Protein AF-A0A524A456-F1 (afdb_monomer_lite)

Secondary structure (DSSP, 8-state):
-------------SSTT-------SS---SSPPPGGGGPPP--S-TTSIIIIISS--SSSTT-----PBPP--TTS--S-TTS--PBP--HHHHHHHHHHHHHHTT-S-HHHHHHHHHTTPPTT-EEES-TTTEEEEEEE-TTS-EEEEEEES--BTTB--EEE------TTT-S----------SS--------

Radius of gyration: 27.36 Å; chains: 1; bounding box: 66×42×71 Å

pLDDT: mean 88.04, std 11.14, range [43.28, 97.0]

Sequence (195 aa):
MVQETDLFEHVPLSERNQATLTVDTSARSPHPVNPFLYGKFCEHLGLNIHKGMEAQILLNPTFSSWAFAGQVDRQSNLNRVDGGFVVESDEIKIAQRIQMYARRLAIPHPRQLLDAYAGGAAFGWIRVGEPGDVLASPDVGAHRGRAQRIEVIEASPSSPKGIAQWTYLPLHRTRGYEFRLVGRAATPVQIDLTL

Foldseek 3Di:
DPPPDPLDDDDDDPDPPDDDDDHDPVDDDPDDDDPCVPPDDADPPDCCDPVHVDPDFADCPALADDFDFDDCDPPRPPCPPVNDGDGDDDLVVVLVVLVVVCVVQVPPPSVQQSLCVVQAGRRQKGKQDDPVQWHWHWDADPVRGIHIDIDGPDADPVRHIDMDGDTDDPVVVDDDDDDDDDDDDPDDDDDDDDD

Structure (mmCIF, N/CA/C/O backbone):
data_AF-A0A524A456-F1
#
_entry.id   AF-A0A524A456-F1
#
loop_
_atom_site.group_PDB
_atom_site.id
_atom_site.type_symbol
_atom_site.label_atom_id
_atom_site.label_alt_id
_atom_site.label_comp_id
_atom_site.label_asym_id
_atom_site.label_entity_id
_atom_site.label_seq_id
_atom_site.pdbx_PDB_ins_code
_atom_site.Cartn_x
_atom_site.Cartn_y
_atom_site.Cartn_z
_atom_site.occupancy
_atom_site.B_iso_or_equiv
_atom_site.auth_seq_id
_atom_site.auth_comp_id
_atom_site.auth_asym_id
_atom_site.auth_atom_id
_atom_site.pdbx_PDB_model_num
ATOM 1 N N . MET A 1 1 ? 39.409 -27.215 -34.177 1.00 43.28 1 MET A N 1
ATOM 2 C CA . MET A 1 1 ? 39.343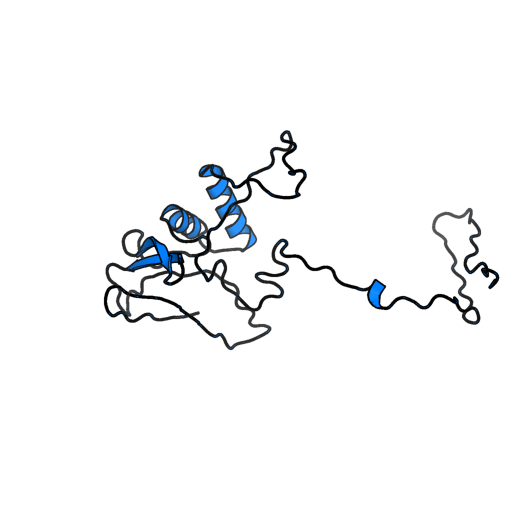 -25.740 -34.190 1.00 43.28 1 MET A CA 1
ATOM 3 C C . MET A 1 1 ? 38.400 -25.354 -35.310 1.00 43.28 1 MET A C 1
ATOM 5 O O . MET A 1 1 ? 38.726 -25.628 -36.455 1.00 43.28 1 MET A O 1
ATOM 9 N N . VAL A 1 2 ? 37.207 -24.855 -34.989 1.00 49.09 2 VAL A N 1
ATOM 10 C CA . VAL A 1 2 ? 36.309 -24.279 -36.001 1.00 49.09 2 VAL A CA 1
ATOM 11 C C . VAL A 1 2 ? 36.858 -22.887 -36.293 1.00 49.09 2 VAL A C 1
ATOM 13 O O . VAL A 1 2 ? 37.089 -22.130 -35.355 1.00 49.09 2 VAL A O 1
ATOM 16 N N . GLN A 1 3 ? 37.166 -22.597 -37.555 1.00 52.84 3 GLN A N 1
ATOM 17 C CA . GLN A 1 3 ? 37.585 -21.265 -37.988 1.00 52.84 3 GLN A CA 1
ATOM 18 C C . GLN A 1 3 ? 36.440 -20.296 -37.663 1.00 52.84 3 GLN A C 1
ATOM 20 O O . GLN A 1 3 ? 35.322 -20.504 -38.139 1.00 52.84 3 GLN A O 1
ATOM 25 N N . GLU A 1 4 ? 36.690 -19.287 -36.825 1.00 58.44 4 GLU A N 1
ATOM 26 C CA . GLU A 1 4 ? 35.753 -18.175 -36.644 1.00 58.44 4 GLU A CA 1
ATOM 27 C C . GLU A 1 4 ? 35.540 -17.544 -38.021 1.00 58.44 4 GLU A C 1
ATOM 29 O O . GLU A 1 4 ? 36.450 -16.967 -38.610 1.00 58.44 4 GLU A O 1
ATOM 34 N N . THR A 1 5 ? 34.360 -17.769 -38.592 1.00 65.81 5 THR A N 1
ATOM 35 C CA . THR A 1 5 ? 33.948 -17.076 -39.809 1.00 65.81 5 THR A CA 1
ATOM 36 C C . THR A 1 5 ? 33.648 -15.648 -39.391 1.00 65.81 5 THR A C 1
ATOM 38 O O . THR A 1 5 ? 32.908 -15.454 -38.427 1.00 65.81 5 THR A O 1
ATOM 41 N N . ASP A 1 6 ? 34.235 -14.665 -40.065 1.00 75.31 6 ASP A N 1
ATOM 42 C CA . ASP A 1 6 ? 33.945 -13.266 -39.776 1.00 75.31 6 ASP A CA 1
ATOM 43 C C . ASP A 1 6 ? 32.500 -12.972 -40.208 1.00 75.31 6 ASP A C 1
ATOM 45 O O . ASP A 1 6 ? 32.184 -12.899 -41.395 1.00 75.31 6 ASP A O 1
ATOM 49 N N . LEU A 1 7 ? 31.585 -12.944 -39.236 1.00 80.62 7 LEU A N 1
ATOM 50 C CA . LEU A 1 7 ? 30.147 -12.761 -39.465 1.00 80.62 7 LEU A CA 1
ATOM 51 C C . LEU A 1 7 ? 29.760 -11.278 -39.553 1.00 80.62 7 LEU A C 1
ATOM 53 O O . LEU A 1 7 ? 28.574 -10.967 -39.676 1.00 80.62 7 LEU A O 1
ATOM 57 N N . PHE A 1 8 ? 30.731 -10.367 -39.445 1.00 87.25 8 PHE A N 1
ATOM 58 C CA . PHE A 1 8 ? 30.487 -8.935 -39.421 1.00 87.25 8 PHE A CA 1
ATOM 59 C C . PHE A 1 8 ? 31.573 -8.163 -40.174 1.00 87.25 8 PHE A C 1
ATOM 61 O O . PHE A 1 8 ? 32.690 -8.005 -39.697 1.00 87.25 8 PHE A O 1
ATOM 68 N N . GLU A 1 9 ? 31.200 -7.585 -41.314 1.00 88.94 9 GLU A N 1
ATOM 69 C CA . GLU A 1 9 ? 32.035 -6.635 -42.046 1.00 88.94 9 GLU A CA 1
ATOM 70 C C . GLU A 1 9 ? 31.480 -5.214 -41.880 1.00 88.94 9 GLU A C 1
ATOM 72 O O . GLU A 1 9 ? 30.279 -4.975 -42.033 1.00 88.94 9 GLU A O 1
ATOM 77 N N . HIS A 1 10 ? 32.358 -4.254 -41.582 1.00 91.12 10 HIS A N 1
ATOM 78 C CA . HIS A 1 10 ? 32.007 -2.839 -41.488 1.00 91.12 10 HIS A CA 1
ATOM 79 C C . HIS A 1 10 ? 32.832 -2.004 -42.467 1.00 91.12 10 HIS A C 1
ATOM 81 O O . HIS A 1 10 ? 34.057 -1.929 -42.360 1.00 91.12 10 HIS A O 1
ATOM 87 N N . VAL A 1 11 ? 32.137 -1.298 -43.360 1.00 91.00 11 VAL A N 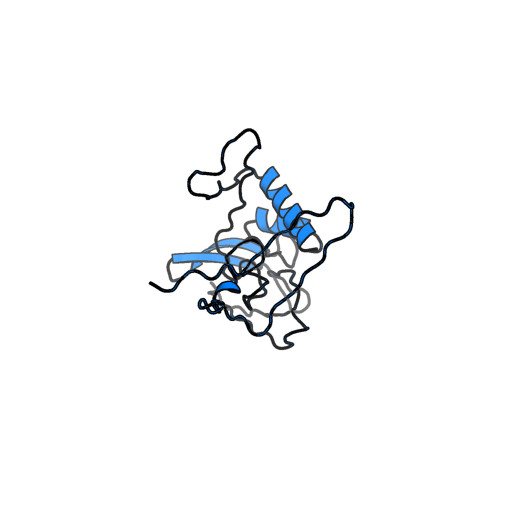1
ATOM 88 C CA . VAL A 1 11 ? 32.727 -0.333 -44.292 1.00 91.00 11 VAL A CA 1
ATOM 89 C C . VAL A 1 11 ? 32.235 1.070 -43.917 1.00 91.00 11 VAL A C 1
ATOM 91 O O . VAL A 1 11 ? 31.030 1.324 -43.996 1.00 91.00 11 VAL A O 1
ATOM 94 N N . PRO A 1 12 ? 33.119 1.994 -43.491 1.00 88.19 12 PRO A N 1
ATOM 95 C CA . PRO A 1 12 ? 32.707 3.342 -43.119 1.00 88.19 12 PRO A CA 1
ATOM 96 C C . PRO A 1 12 ? 32.205 4.118 -44.342 1.00 88.19 12 PRO A C 1
ATOM 98 O O . PRO A 1 12 ? 32.832 4.103 -45.401 1.00 88.19 12 PRO A O 1
ATOM 101 N N . LEU A 1 13 ? 31.102 4.848 -44.171 1.00 88.31 13 LEU A N 1
ATOM 102 C CA . LEU A 1 13 ? 30.554 5.744 -45.189 1.00 88.31 13 LEU A CA 1
ATOM 103 C C . LEU A 1 13 ? 30.877 7.202 -44.844 1.00 88.31 13 LEU A C 1
ATOM 105 O O . LEU A 1 13 ? 30.851 7.604 -43.681 1.00 88.31 13 LEU A O 1
ATOM 109 N N . SER A 1 14 ? 31.194 7.998 -45.865 1.00 84.19 14 SER A N 1
ATOM 110 C CA . SER A 1 14 ? 31.517 9.425 -45.731 1.00 84.19 14 SER A CA 1
ATOM 111 C C . SER A 1 14 ? 30.277 10.326 -45.688 1.00 84.19 14 SER A C 1
ATOM 113 O O . SER A 1 14 ? 30.351 11.452 -45.190 1.00 84.19 14 SER A O 1
ATOM 115 N N . GLU A 1 15 ? 29.135 9.846 -46.183 1.00 88.25 15 GLU A N 1
ATOM 116 C CA . GLU A 1 15 ? 27.879 10.592 -46.195 1.00 88.25 15 GLU A CA 1
ATOM 117 C C . GLU A 1 15 ? 27.177 10.534 -44.834 1.00 88.25 15 GLU A C 1
ATOM 119 O O . GLU A 1 15 ? 26.933 9.472 -44.261 1.00 88.25 15 GLU A O 1
ATOM 124 N N . ARG A 1 16 ? 26.828 11.708 -44.298 1.00 81.88 16 ARG A N 1
ATOM 125 C CA . ARG A 1 16 ? 26.085 11.809 -43.038 1.00 81.88 16 ARG A CA 1
ATOM 126 C C . ARG A 1 16 ? 24.619 11.435 -43.276 1.00 81.88 16 ARG A C 1
ATOM 128 O O . ARG A 1 16 ? 24.004 11.944 -44.205 1.00 81.88 16 ARG A O 1
ATOM 135 N N . ASN A 1 17 ? 24.052 10.637 -42.369 1.00 89.94 17 ASN A N 1
ATOM 136 C CA . ASN A 1 17 ? 22.647 10.187 -42.337 1.00 89.94 17 ASN A CA 1
ATOM 137 C C . ASN A 1 17 ? 22.265 9.032 -43.280 1.00 89.94 17 ASN A C 1
ATOM 139 O O . ASN A 1 17 ? 21.073 8.800 -43.482 1.00 89.94 17 ASN A O 1
ATOM 143 N N . GLN A 1 18 ? 23.229 8.270 -43.801 1.00 89.06 18 GLN A N 1
ATOM 144 C CA . GLN A 1 18 ? 22.945 7.039 -44.542 1.00 89.06 18 GLN A CA 1
ATOM 145 C C . GLN A 1 18 ? 23.673 5.838 -43.929 1.00 89.06 18 GLN A C 1
ATOM 147 O O . GLN A 1 18 ? 24.843 5.924 -43.567 1.00 89.06 18 GLN A O 1
ATOM 152 N N . ALA A 1 19 ? 22.970 4.709 -43.824 1.00 92.25 19 ALA A N 1
ATOM 153 C CA . ALA A 1 19 ? 23.529 3.416 -43.443 1.00 92.25 19 ALA A CA 1
ATOM 154 C C . ALA A 1 19 ? 22.876 2.314 -44.288 1.00 92.25 19 ALA A C 1
ATOM 156 O O . ALA A 1 19 ? 21.668 2.354 -44.526 1.00 92.25 19 ALA A O 1
ATOM 157 N N . THR A 1 20 ? 23.672 1.337 -44.728 1.00 91.38 20 THR A N 1
ATOM 158 C CA . THR A 1 20 ? 23.198 0.152 -45.461 1.00 91.38 20 THR A CA 1
ATOM 159 C C . THR A 1 20 ? 23.575 -1.100 -44.678 1.00 91.38 20 THR A C 1
ATOM 161 O O . THR A 1 20 ? 24.692 -1.193 -44.176 1.00 91.38 20 THR A O 1
ATOM 164 N N . LEU A 1 21 ? 22.649 -2.056 -44.577 1.00 93.50 21 LEU A N 1
ATOM 165 C CA . LEU A 1 21 ? 22.865 -3.365 -43.960 1.00 93.50 21 LEU A CA 1
ATOM 166 C C . LEU A 1 21 ? 22.529 -4.453 -44.983 1.00 93.50 21 LEU A C 1
ATOM 168 O O . LEU A 1 21 ? 21.397 -4.516 -45.462 1.00 93.50 21 LEU A O 1
ATOM 172 N N . THR A 1 22 ? 23.492 -5.327 -45.267 1.00 92.50 22 THR A N 1
ATOM 173 C CA . THR A 1 22 ? 23.285 -6.537 -46.074 1.00 92.50 22 THR A CA 1
ATOM 174 C C . THR A 1 22 ? 23.331 -7.749 -45.152 1.00 92.50 22 THR A C 1
ATOM 176 O O . THR A 1 22 ? 24.255 -7.881 -44.356 1.00 92.50 22 THR A O 1
ATOM 179 N N . VAL A 1 23 ? 22.335 -8.633 -45.246 1.00 92.25 23 VAL A N 1
ATOM 180 C CA . VAL A 1 23 ? 22.241 -9.846 -44.420 1.00 92.25 23 VAL A CA 1
ATOM 181 C C . VAL A 1 23 ? 22.339 -11.074 -45.319 1.00 92.25 23 VAL A C 1
ATOM 183 O O . VAL A 1 23 ? 21.456 -11.307 -46.144 1.00 92.25 23 VAL A O 1
ATOM 186 N N . ASP A 1 24 ? 23.387 -11.880 -45.143 1.00 90.94 24 ASP A N 1
ATOM 187 C CA . ASP A 1 24 ? 23.498 -13.182 -45.803 1.00 90.94 24 ASP A CA 1
ATOM 188 C C . ASP A 1 24 ? 22.680 -14.236 -45.041 1.00 90.94 24 ASP A C 1
ATOM 190 O O . ASP A 1 24 ? 23.007 -14.642 -43.926 1.00 90.94 24 ASP A O 1
ATOM 194 N N . THR A 1 25 ? 21.591 -14.693 -45.658 1.00 91.31 25 THR A N 1
ATOM 195 C CA . THR A 1 25 ? 20.688 -15.692 -45.069 1.00 91.31 25 THR A CA 1
ATOM 196 C C . THR A 1 25 ? 21.159 -17.134 -45.253 1.00 91.31 25 THR A C 1
ATOM 198 O O . THR A 1 25 ? 20.516 -18.039 -44.712 1.00 91.31 25 THR A O 1
ATOM 201 N N . SER A 1 26 ? 22.256 -17.370 -45.974 1.00 90.56 26 SER A N 1
ATOM 202 C CA . SER A 1 26 ? 22.887 -18.685 -46.121 1.00 90.56 26 SER A CA 1
ATOM 203 C C . SER A 1 26 ? 23.940 -18.945 -45.038 1.00 90.56 26 SER A C 1
ATOM 205 O O . SER A 1 26 ? 24.107 -20.087 -44.604 1.00 90.56 26 SER A O 1
ATOM 207 N N . ALA A 1 27 ? 24.562 -17.885 -44.514 1.00 89.38 27 ALA A N 1
ATOM 208 C CA . ALA A 1 27 ? 25.457 -17.955 -43.369 1.00 89.38 27 ALA A CA 1
ATOM 209 C C . ALA A 1 27 ? 24.683 -18.230 -42.062 1.00 89.38 27 ALA A C 1
ATOM 211 O O . ALA A 1 27 ? 23.597 -17.694 -41.803 1.00 89.38 27 ALA A O 1
ATOM 212 N N . ARG A 1 28 ? 25.230 -19.100 -41.207 1.00 87.06 28 ARG A N 1
ATOM 213 C CA . ARG A 1 28 ? 24.670 -19.432 -39.888 1.00 87.06 28 ARG A CA 1
ATOM 214 C C . ARG A 1 28 ? 25.759 -19.320 -38.834 1.00 87.06 28 ARG A C 1
ATOM 216 O O . ARG A 1 28 ? 26.831 -19.894 -38.990 1.00 87.06 28 ARG A O 1
ATOM 223 N N . SER A 1 29 ? 25.456 -18.621 -37.744 1.00 87.12 29 SER A N 1
ATOM 224 C CA . SER A 1 29 ? 26.319 -18.627 -36.564 1.00 87.12 29 SER A CA 1
ATOM 225 C C . SER A 1 29 ? 26.321 -20.022 -35.921 1.00 87.12 29 SER A C 1
ATOM 227 O O . SER A 1 29 ? 25.247 -20.617 -35.788 1.00 87.12 29 SER A O 1
ATOM 229 N N . PRO A 1 30 ? 27.478 -20.542 -35.468 1.00 88.44 30 PRO A N 1
ATOM 230 C CA . PRO A 1 30 ? 27.530 -21.756 -34.653 1.00 88.44 30 PRO A CA 1
ATOM 231 C C . PRO A 1 30 ? 26.967 -21.536 -33.237 1.00 88.44 30 PRO A C 1
ATOM 233 O O . PRO A 1 30 ? 26.763 -22.499 -32.500 1.00 88.44 30 PRO A O 1
ATOM 236 N N . HIS A 1 31 ? 26.708 -20.282 -32.849 1.00 89.81 31 HIS A N 1
ATOM 237 C CA . HIS A 1 31 ? 26.155 -19.914 -31.552 1.00 89.81 31 HIS A CA 1
ATOM 238 C C . HIS A 1 31 ? 24.640 -19.692 -31.664 1.00 89.81 31 HIS A C 1
ATOM 240 O O . HIS A 1 31 ? 24.214 -18.673 -32.219 1.00 89.81 31 HIS A O 1
ATOM 246 N N . PRO A 1 32 ? 23.801 -20.606 -31.142 1.00 91.69 32 PRO A N 1
ATOM 247 C CA . PRO A 1 32 ? 22.366 -20.372 -31.082 1.00 91.69 32 PRO A CA 1
ATOM 248 C C . PRO A 1 32 ? 22.059 -19.197 -30.149 1.00 91.69 32 PRO A C 1
ATOM 250 O O . PRO A 1 32 ? 22.743 -18.981 -29.146 1.00 91.69 32 PRO A O 1
ATOM 253 N N . VAL A 1 33 ? 20.993 -18.452 -30.449 1.00 93.69 33 VAL A N 1
ATOM 254 C CA . VAL A 1 33 ? 20.504 -17.405 -29.545 1.00 93.69 33 VAL A CA 1
ATOM 255 C C . VAL A 1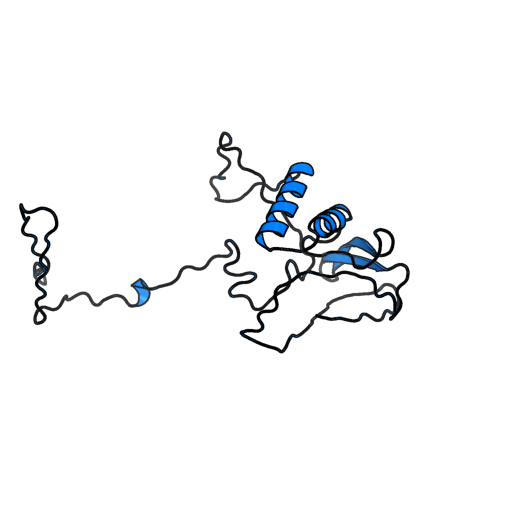 33 ? 20.045 -18.063 -28.246 1.00 93.69 33 VAL A C 1
ATOM 257 O O . VAL A 1 33 ? 19.152 -18.910 -28.250 1.00 93.69 33 VAL A O 1
ATOM 260 N N . ASN A 1 34 ? 20.665 -17.680 -27.130 1.00 95.38 34 ASN A N 1
ATOM 261 C CA . ASN A 1 34 ? 20.318 -18.214 -25.820 1.00 95.38 34 ASN A CA 1
ATOM 262 C C . ASN A 1 34 ? 18.885 -17.777 -25.441 1.00 95.38 34 ASN A C 1
ATOM 264 O O . ASN A 1 34 ? 18.642 -16.572 -25.342 1.00 95.38 34 ASN A O 1
ATOM 268 N N . PRO A 1 35 ? 17.941 -18.703 -25.173 1.00 93.12 35 PRO A N 1
ATOM 269 C CA . PRO A 1 35 ? 16.570 -18.337 -24.809 1.00 93.12 35 PRO A CA 1
ATOM 270 C C . PRO A 1 35 ? 16.485 -17.529 -23.503 1.00 93.12 35 PRO A C 1
ATOM 272 O O . PRO A 1 35 ? 15.524 -16.787 -23.305 1.00 93.12 35 PRO A O 1
ATOM 275 N N . PHE A 1 36 ? 17.495 -17.610 -22.630 1.00 95.12 36 PHE A N 1
ATOM 276 C CA . PHE A 1 36 ? 17.568 -16.828 -21.392 1.00 95.12 36 PHE A CA 1
ATOM 277 C C . PHE A 1 36 ? 17.995 -15.369 -21.596 1.00 95.12 36 PHE A C 1
ATOM 279 O O . PHE A 1 36 ? 17.931 -14.591 -20.646 1.00 95.12 36 PHE A O 1
ATOM 286 N N . LEU A 1 37 ? 18.377 -14.965 -22.815 1.00 96.12 37 LEU A N 1
ATOM 287 C CA . LEU A 1 37 ? 18.727 -13.574 -23.130 1.00 96.12 37 LEU A CA 1
ATOM 288 C C . LEU A 1 37 ? 17.575 -12.598 -22.829 1.00 96.12 37 LEU A C 1
ATOM 290 O O . LEU A 1 37 ? 17.808 -11.432 -22.529 1.00 96.12 37 LEU A O 1
ATOM 294 N N . TYR A 1 38 ? 16.335 -13.091 -22.866 1.00 94.44 38 TYR A N 1
ATOM 295 C CA . TYR A 1 38 ? 15.117 -12.315 -22.619 1.00 94.44 38 TYR A CA 1
ATOM 296 C C . TYR A 1 38 ? 14.526 -12.541 -21.221 1.00 94.44 38 TYR A C 1
ATOM 298 O O . TYR A 1 38 ? 13.348 -12.254 -20.987 1.00 94.44 38 TYR A O 1
ATOM 306 N N . GLY A 1 39 ? 15.320 -13.086 -20.294 1.00 94.62 39 GLY A N 1
ATOM 307 C CA . GLY A 1 39 ? 14.925 -13.229 -18.898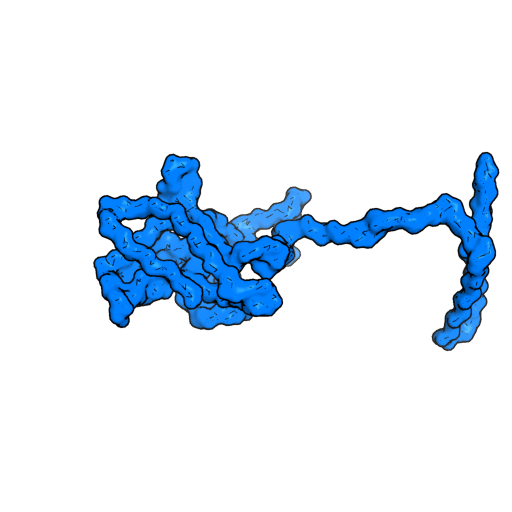 1.00 94.62 39 GLY A CA 1
ATOM 308 C C . GLY A 1 39 ? 14.493 -11.889 -18.296 1.00 94.62 39 GLY A C 1
ATOM 309 O O . GLY A 1 39 ? 15.019 -10.830 -18.640 1.00 94.62 39 GLY A O 1
ATOM 310 N N . LYS A 1 40 ? 13.516 -11.929 -17.387 1.00 93.06 40 LYS A N 1
ATOM 311 C CA . LYS A 1 40 ? 13.072 -10.746 -16.644 1.00 93.06 40 LYS A CA 1
ATOM 312 C C . LYS A 1 40 ? 13.629 -10.784 -15.233 1.00 93.06 40 LYS A C 1
ATOM 314 O O . LYS A 1 40 ? 13.621 -11.828 -14.587 1.00 93.06 40 LYS A O 1
ATOM 319 N N . PHE A 1 41 ? 14.064 -9.628 -14.755 1.00 93.31 41 PHE A N 1
ATOM 320 C CA . PHE A 1 41 ? 14.439 -9.432 -13.364 1.00 93.31 41 PHE A CA 1
ATOM 321 C C . PHE A 1 41 ? 13.246 -8.900 -12.573 1.00 93.31 41 PHE A C 1
ATOM 323 O O . PHE A 1 41 ? 12.490 -8.055 -13.056 1.00 93.31 41 PHE A O 1
ATOM 330 N N . CYS A 1 42 ? 13.079 -9.405 -11.355 1.00 93.00 42 CYS A N 1
ATOM 331 C CA . CYS A 1 42 ? 12.018 -8.988 -10.462 1.00 93.00 42 CYS A CA 1
ATOM 332 C C . CYS A 1 42 ? 12.536 -8.937 -9.027 1.00 93.00 42 CYS A C 1
ATOM 334 O O . CYS A 1 42 ? 13.045 -9.922 -8.505 1.00 93.00 42 CYS A O 1
ATOM 336 N N . GLU A 1 43 ? 12.345 -7.791 -8.388 1.00 91.06 43 GLU A N 1
ATOM 337 C CA . GLU A 1 43 ? 12.689 -7.548 -6.992 1.00 91.06 43 GLU A CA 1
ATOM 338 C C . GLU A 1 43 ? 11.511 -6.876 -6.277 1.00 91.06 43 GLU A C 1
ATOM 340 O O . GLU A 1 43 ? 10.646 -6.268 -6.924 1.00 91.06 43 GLU A O 1
ATOM 345 N N . HIS A 1 44 ? 11.498 -6.959 -4.943 1.00 88.44 44 HIS A N 1
ATOM 346 C CA . HIS A 1 44 ? 10.637 -6.174 -4.052 1.00 88.44 44 HIS A CA 1
ATOM 347 C C . HIS A 1 44 ? 11.018 -4.682 -4.068 1.00 88.44 44 HIS A C 1
ATOM 349 O O . HIS A 1 44 ? 11.356 -4.090 -3.046 1.00 88.44 44 HIS A O 1
ATOM 355 N N . LEU A 1 45 ? 10.951 -4.065 -5.246 1.00 86.38 45 LEU A N 1
ATOM 356 C CA . LEU A 1 45 ? 11.284 -2.669 -5.470 1.00 86.38 45 LEU A CA 1
ATOM 357 C C . LEU A 1 45 ? 10.060 -1.909 -5.984 1.00 86.38 45 LEU A C 1
ATOM 359 O O . LEU A 1 45 ? 9.391 -2.315 -6.937 1.00 86.38 45 LEU A O 1
ATOM 363 N N . GLY A 1 46 ? 9.754 -0.782 -5.342 1.00 86.06 46 GLY A N 1
ATOM 364 C CA . GLY A 1 46 ? 8.590 0.030 -5.693 1.00 86.06 46 GLY A CA 1
ATOM 365 C C . GLY A 1 46 ? 7.273 -0.739 -5.536 1.00 86.06 46 GLY A C 1
ATOM 366 O O . GLY A 1 46 ? 6.979 -1.251 -4.460 1.00 86.06 46 GLY A O 1
ATOM 367 N N . LEU A 1 47 ? 6.469 -0.773 -6.602 1.00 88.12 47 LEU A N 1
ATOM 368 C CA . LEU A 1 47 ? 5.178 -1.479 -6.659 1.00 88.12 47 LEU A CA 1
ATOM 369 C C . LEU A 1 47 ? 5.240 -2.737 -7.541 1.00 88.12 47 LEU A C 1
ATOM 371 O O . LEU A 1 47 ? 4.232 -3.165 -8.093 1.00 88.12 47 LEU A O 1
ATOM 375 N N . ASN A 1 48 ? 6.437 -3.295 -7.743 1.00 91.44 48 ASN A N 1
ATOM 376 C CA . ASN A 1 48 ? 6.630 -4.420 -8.653 1.00 91.44 48 ASN A CA 1
ATOM 377 C C . ASN A 1 48 ? 5.971 -5.706 -8.117 1.00 91.44 48 ASN A C 1
ATOM 379 O O . ASN A 1 48 ? 5.204 -6.359 -8.822 1.00 91.44 48 ASN A O 1
ATOM 383 N N . ILE A 1 49 ? 6.210 -6.027 -6.840 1.00 93.06 49 ILE A N 1
ATOM 384 C CA . ILE A 1 49 ? 5.552 -7.148 -6.153 1.00 93.06 49 ILE A CA 1
ATOM 385 C C . ILE A 1 49 ? 4.224 -6.689 -5.544 1.00 93.06 49 ILE A C 1
ATOM 387 O O . ILE A 1 49 ? 3.157 -7.033 -6.052 1.00 93.06 49 ILE A O 1
ATOM 391 N N . HIS A 1 50 ? 4.281 -5.870 -4.492 1.00 89.62 50 HIS A N 1
ATOM 392 C CA . HIS A 1 50 ? 3.095 -5.384 -3.789 1.00 89.62 50 HIS A CA 1
ATOM 393 C C . HIS A 1 50 ? 2.340 -4.357 -4.636 1.00 89.62 50 HIS A C 1
ATOM 395 O O . HIS A 1 50 ? 2.934 -3.380 -5.095 1.00 89.62 50 HIS A O 1
ATOM 401 N N . LYS A 1 51 ? 1.025 -4.554 -4.804 1.00 86.56 51 LYS A N 1
ATOM 402 C CA . LYS A 1 51 ? 0.165 -3.801 -5.745 1.00 86.56 51 LYS A CA 1
ATOM 403 C C . LYS A 1 51 ? 0.528 -3.989 -7.230 1.00 86.56 51 LYS A C 1
ATOM 405 O O . LYS A 1 51 ? 0.038 -3.235 -8.069 1.00 86.56 51 LYS A O 1
ATOM 410 N N . GLY A 1 52 ? 1.360 -4.983 -7.547 1.00 89.06 52 GLY A N 1
ATOM 411 C CA . GLY A 1 52 ? 1.789 -5.321 -8.903 1.00 89.06 52 GLY A CA 1
ATOM 412 C C . GLY A 1 52 ? 1.481 -6.777 -9.239 1.00 89.06 52 GLY A C 1
ATOM 413 O O . GLY A 1 52 ? 0.399 -7.094 -9.736 1.00 89.06 52 GLY A O 1
ATOM 414 N N . MET A 1 53 ? 2.453 -7.660 -9.004 1.00 91.88 53 MET A N 1
ATOM 415 C CA . MET A 1 53 ? 2.319 -9.098 -9.269 1.00 91.88 53 MET A CA 1
ATOM 416 C C . MET A 1 53 ? 1.552 -9.853 -8.177 1.00 91.88 53 MET A C 1
ATOM 418 O O . MET A 1 53 ? 0.883 -10.839 -8.478 1.00 91.88 53 MET A O 1
ATOM 422 N N . GLU A 1 54 ? 1.642 -9.407 -6.924 1.00 93.38 54 GLU A N 1
ATOM 423 C CA . GLU A 1 54 ? 0.911 -10.010 -5.811 1.00 93.38 54 GLU A CA 1
ATOM 424 C C . GLU A 1 54 ? -0.585 -9.661 -5.887 1.00 93.38 54 GLU A C 1
ATOM 426 O O . GLU A 1 54 ? -0.953 -8.510 -6.123 1.00 93.38 54 GLU A O 1
ATOM 431 N N . ALA A 1 55 ? -1.456 -10.648 -5.650 1.00 93.44 55 ALA A N 1
ATOM 432 C CA . ALA A 1 55 ? -2.911 -10.467 -5.692 1.00 93.44 55 ALA A CA 1
ATOM 433 C C . ALA A 1 55 ? -3.491 -9.723 -4.470 1.00 93.44 55 ALA A C 1
ATOM 435 O O . ALA A 1 55 ? -4.653 -9.322 -4.492 1.00 93.44 55 ALA A O 1
ATOM 436 N N . GLN A 1 56 ? -2.702 -9.536 -3.409 1.00 94.50 56 GLN A N 1
ATOM 437 C CA . GLN A 1 56 ? -3.086 -8.758 -2.235 1.00 94.50 56 GLN A CA 1
ATOM 438 C C . GLN A 1 56 ? -3.261 -7.277 -2.606 1.00 94.50 56 GLN A C 1
ATOM 440 O O . GLN A 1 56 ? -2.346 -6.632 -3.117 1.00 94.50 56 GLN A O 1
ATOM 445 N N . ILE A 1 57 ? -4.437 -6.726 -2.304 1.00 93.12 57 ILE A N 1
ATOM 446 C CA . ILE A 1 57 ? -4.812 -5.342 -2.633 1.00 93.12 57 ILE A CA 1
ATOM 447 C C . ILE A 1 57 ? -4.651 -4.376 -1.455 1.00 93.12 57 ILE A C 1
ATOM 449 O O . ILE A 1 57 ? -4.603 -3.160 -1.656 1.00 93.12 57 ILE A O 1
ATOM 453 N N . LEU A 1 58 ? -4.568 -4.897 -0.230 1.00 94.12 58 LEU A N 1
ATOM 454 C CA . LEU A 1 58 ? -4.378 -4.100 0.974 1.00 94.12 58 LEU A CA 1
ATOM 455 C C . LEU A 1 58 ? -2.887 -3.871 1.240 1.00 94.12 58 LEU A C 1
ATOM 457 O O . LEU A 1 58 ? -2.062 -4.781 1.196 1.00 94.12 58 LEU A O 1
ATOM 461 N N . LEU A 1 59 ? -2.544 -2.631 1.563 1.00 93.38 59 LEU A N 1
ATOM 462 C CA . LEU A 1 59 ? -1.262 -2.232 2.118 1.00 93.38 59 LEU A CA 1
ATOM 463 C C . LEU A 1 59 ? -1.194 -2.632 3.589 1.00 93.38 59 LEU A C 1
ATOM 465 O O . LEU A 1 59 ? -2.102 -2.316 4.354 1.00 93.38 59 LEU A O 1
ATOM 469 N N . ASN A 1 60 ? -0.086 -3.257 3.985 1.00 93.81 60 ASN A N 1
ATOM 470 C CA . ASN A 1 60 ? 0.154 -3.676 5.365 1.00 93.81 60 ASN A CA 1
ATOM 471 C C . ASN A 1 60 ? -1.032 -4.466 5.981 1.00 93.81 60 ASN A C 1
ATOM 473 O O . ASN A 1 60 ? -1.554 -4.084 7.034 1.00 93.81 60 ASN A O 1
ATOM 477 N N . PRO A 1 61 ? -1.490 -5.555 5.328 1.00 94.06 61 PRO A N 1
ATOM 478 C CA . PRO A 1 61 ? -2.688 -6.298 5.740 1.00 94.06 61 PRO A CA 1
ATOM 479 C C . PRO A 1 61 ? -2.518 -7.042 7.071 1.00 94.06 61 PRO A C 1
ATOM 481 O O . PRO A 1 61 ? -3.496 -7.470 7.671 1.00 94.06 61 PRO A O 1
ATOM 484 N N . THR A 1 62 ? -1.280 -7.214 7.531 1.00 92.00 62 THR A N 1
ATOM 485 C CA . THR A 1 62 ? -0.931 -7.926 8.767 1.00 92.00 62 THR A CA 1
ATOM 486 C C . THR A 1 62 ? -0.627 -6.987 9.931 1.00 92.00 62 THR A C 1
ATOM 488 O O . THR A 1 62 ? -0.179 -7.453 10.974 1.00 92.00 62 THR A O 1
ATOM 491 N N . PHE A 1 63 ? -0.813 -5.673 9.760 1.00 93.19 63 PHE A N 1
ATOM 492 C CA . PHE A 1 63 ? -0.445 -4.658 10.755 1.00 93.19 63 PHE A CA 1
ATOM 493 C C . PHE A 1 63 ? 1.027 -4.749 11.209 1.00 93.19 63 PHE A C 1
ATOM 495 O O . PHE A 1 63 ? 1.378 -4.490 12.364 1.00 93.19 63 PHE A O 1
ATOM 502 N N . SER A 1 64 ? 1.906 -5.132 10.283 1.00 89.38 64 SER A N 1
ATOM 503 C CA . SER A 1 64 ? 3.341 -5.254 10.515 1.00 89.38 64 SER A CA 1
ATOM 504 C C . SER A 1 64 ? 3.985 -3.894 10.787 1.00 89.38 64 SER A C 1
ATOM 506 O O . SER A 1 64 ? 3.427 -2.828 10.505 1.00 89.38 64 SER A O 1
ATOM 508 N N . SER A 1 65 ? 5.205 -3.933 11.332 1.00 87.56 65 SER A N 1
ATOM 509 C CA . SER A 1 65 ? 6.021 -2.735 11.502 1.00 87.56 65 SER A CA 1
ATOM 510 C C . SER A 1 65 ? 6.269 -2.063 10.160 1.00 87.56 65 SER A C 1
ATOM 512 O O . SER A 1 65 ? 6.714 -2.712 9.215 1.00 87.56 65 SER A O 1
ATOM 514 N N . TRP A 1 66 ? 6.032 -0.758 10.110 1.00 90.62 66 TRP A N 1
ATOM 515 C CA . TRP A 1 66 ? 6.334 0.057 8.949 1.00 90.62 66 TRP A CA 1
ATOM 516 C C . TRP A 1 66 ? 7.537 0.944 9.243 1.00 90.62 66 TRP A C 1
ATOM 518 O O . TRP A 1 66 ? 7.562 1.636 10.259 1.00 90.62 66 TRP A O 1
ATOM 528 N N . ALA A 1 67 ? 8.519 0.923 8.350 1.00 89.62 67 ALA A N 1
ATOM 529 C CA . ALA A 1 67 ? 9.691 1.776 8.427 1.00 89.62 67 ALA A CA 1
ATOM 530 C C . ALA A 1 67 ? 9.669 2.750 7.251 1.00 89.62 67 ALA A C 1
ATOM 532 O O . ALA A 1 67 ? 9.659 2.344 6.088 1.00 89.62 67 ALA A O 1
ATOM 533 N N . PHE A 1 68 ? 9.675 4.046 7.548 1.00 90.25 68 PHE A N 1
ATOM 534 C CA . PHE A 1 68 ? 9.926 5.048 6.525 1.00 90.25 68 PHE A CA 1
ATOM 535 C C . PHE A 1 68 ? 11.425 5.087 6.272 1.00 90.25 68 PHE A C 1
ATOM 537 O O . PHE A 1 68 ? 12.205 5.178 7.214 1.00 90.25 68 PHE A O 1
ATOM 544 N N . ALA A 1 69 ? 11.839 5.005 5.010 1.00 84.94 69 ALA A N 1
ATOM 545 C CA . ALA A 1 69 ? 13.236 5.244 4.687 1.00 84.94 69 ALA A CA 1
ATOM 546 C C . ALA A 1 69 ? 13.614 6.665 5.114 1.00 84.94 69 ALA A C 1
ATOM 548 O O . ALA A 1 69 ? 12.830 7.580 4.915 1.00 84.94 69 ALA A O 1
ATOM 549 N N . GLY A 1 70 ? 14.785 6.859 5.695 1.00 79.50 70 GLY A N 1
ATOM 550 C CA . GLY A 1 70 ? 15.397 8.156 5.944 1.00 79.50 70 GLY A CA 1
ATOM 551 C C . GLY A 1 70 ? 15.809 8.786 4.626 1.00 79.50 70 GLY A C 1
ATOM 552 O O . GLY A 1 70 ? 15.965 8.108 3.605 1.00 79.50 70 GLY A O 1
ATOM 553 N N . GLN A 1 71 ? 15.913 10.111 4.597 1.00 66.31 71 GLN A N 1
ATOM 554 C CA . GLN A 1 71 ? 16.609 10.748 3.485 1.00 66.31 71 GLN A CA 1
ATOM 555 C C . GLN A 1 71 ? 18.108 10.574 3.702 1.00 66.31 71 GLN A C 1
ATOM 557 O O . GLN A 1 71 ? 18.645 10.969 4.732 1.00 66.31 71 GLN A O 1
ATOM 562 N N . VAL A 1 72 ? 18.767 9.999 2.705 1.00 56.81 72 VAL A N 1
ATOM 563 C CA . VAL A 1 72 ? 20.194 10.193 2.502 1.00 56.81 72 VAL A CA 1
ATOM 564 C C . VAL A 1 72 ? 20.319 11.637 2.019 1.00 56.81 72 VAL A C 1
ATOM 566 O O . VAL A 1 72 ? 19.914 11.953 0.899 1.00 56.81 72 VAL A O 1
ATOM 569 N N . ASP A 1 73 ? 20.750 12.547 2.892 1.00 54.72 73 ASP A N 1
ATOM 570 C CA . ASP A 1 73 ? 21.201 13.871 2.461 1.00 54.72 73 ASP A CA 1
ATOM 571 C C . ASP A 1 73 ? 22.212 13.659 1.320 1.00 54.72 73 ASP A C 1
ATOM 573 O O . ASP A 1 73 ? 23.061 12.778 1.425 1.00 54.72 73 ASP A O 1
ATOM 577 N N . ARG A 1 74 ? 22.124 14.428 0.227 1.00 49.69 74 ARG A N 1
ATOM 578 C CA . ARG A 1 74 ? 23.092 14.368 -0.883 1.00 49.69 74 ARG A CA 1
ATOM 579 C C . ARG A 1 74 ? 24.537 14.618 -0.423 1.00 49.69 74 ARG A C 1
ATOM 581 O O . ARG A 1 74 ? 25.452 14.244 -1.148 1.00 49.69 74 ARG A O 1
ATOM 588 N N . GLN A 1 75 ? 24.745 15.236 0.742 1.00 50.50 75 GLN A N 1
ATOM 589 C CA . GLN A 1 75 ? 26.051 15.370 1.400 1.00 50.50 75 GLN A CA 1
ATOM 590 C C . GLN A 1 75 ? 26.401 14.185 2.315 1.00 50.50 75 GLN A C 1
ATOM 592 O O . GLN A 1 75 ? 27.577 13.951 2.587 1.00 50.50 75 GLN A O 1
ATOM 597 N N . SER A 1 76 ? 25.418 13.399 2.758 1.00 50.75 76 SER A N 1
ATOM 598 C CA . SER A 1 76 ? 25.655 12.151 3.480 1.00 50.75 76 SER A CA 1
ATOM 599 C C . SER A 1 76 ? 25.806 11.006 2.475 1.00 50.75 76 SER A C 1
ATOM 601 O O . SER A 1 76 ? 24.857 10.608 1.811 1.00 50.75 76 SER A O 1
ATOM 603 N N . ASN A 1 77 ? 26.999 10.432 2.351 1.00 45.56 77 ASN A N 1
ATOM 604 C CA . ASN A 1 77 ? 27.222 9.174 1.628 1.00 45.56 77 ASN A CA 1
ATOM 605 C C . ASN A 1 77 ? 26.593 7.984 2.392 1.00 45.56 77 ASN A C 1
ATOM 607 O O . ASN A 1 77 ? 27.289 7.069 2.816 1.00 45.56 77 ASN A O 1
ATOM 611 N N . LEU A 1 78 ? 25.275 8.006 2.614 1.00 51.25 78 LEU A N 1
ATOM 612 C CA . LEU A 1 78 ? 24.513 6.948 3.287 1.00 51.25 78 LEU A CA 1
ATOM 613 C C . LEU A 1 78 ? 23.715 6.086 2.298 1.00 51.25 78 LEU A C 1
ATOM 615 O O . LEU A 1 78 ? 22.729 5.461 2.682 1.00 51.25 78 LEU A O 1
ATOM 619 N N . ASN A 1 79 ? 24.179 5.952 1.050 1.00 53.97 79 ASN A N 1
ATOM 620 C CA . ASN A 1 79 ? 24.065 4.631 0.436 1.00 53.97 79 ASN A CA 1
ATOM 621 C C . ASN A 1 79 ? 24.963 3.739 1.283 1.00 53.97 79 ASN A C 1
ATOM 623 O O . ASN A 1 79 ? 26.188 3.791 1.159 1.00 53.97 79 ASN A O 1
ATOM 627 N N . ARG A 1 80 ? 24.365 3.008 2.227 1.00 59.75 80 ARG A N 1
ATOM 628 C CA . ARG A 1 80 ? 25.125 2.049 3.019 1.00 59.75 80 ARG A CA 1
ATOM 629 C C . ARG A 1 80 ? 25.858 1.137 2.040 1.00 59.75 80 ARG A C 1
ATOM 631 O O . ARG A 1 80 ? 25.314 0.783 0.996 1.00 59.75 80 ARG A O 1
ATOM 638 N N . VAL A 1 81 ? 27.084 0.749 2.380 1.00 66.88 81 VAL A N 1
ATOM 639 C CA . VAL A 1 81 ? 27.876 -0.190 1.564 1.00 66.88 81 VAL A CA 1
ATOM 640 C C . VAL A 1 81 ? 27.095 -1.492 1.311 1.00 66.88 81 VAL A C 1
ATOM 642 O O . VAL A 1 81 ? 27.300 -2.149 0.298 1.00 66.88 81 VAL A O 1
ATOM 645 N N . ASP A 1 82 ? 26.158 -1.819 2.206 1.00 72.94 82 ASP A N 1
ATOM 646 C CA . ASP A 1 82 ? 25.252 -2.967 2.131 1.00 72.94 82 ASP A CA 1
ATOM 647 C C . ASP A 1 82 ? 23.987 -2.754 1.263 1.00 72.94 82 ASP A C 1
ATOM 649 O O . ASP A 1 82 ? 23.202 -3.686 1.106 1.00 72.94 82 ASP A O 1
ATOM 653 N N . GLY A 1 83 ? 23.764 -1.562 0.695 1.00 69.00 83 GLY A N 1
ATOM 654 C CA . GLY A 1 83 ? 22.574 -1.239 -0.105 1.00 69.00 83 GLY A CA 1
ATOM 655 C C . GLY A 1 83 ? 21.282 -1.028 0.701 1.00 69.00 83 GLY A C 1
ATOM 656 O O . GLY A 1 83 ? 20.220 -0.828 0.113 1.00 69.00 83 GLY A O 1
ATOM 657 N N . GLY A 1 84 ? 21.344 -1.058 2.035 1.00 74.50 84 GLY A N 1
ATOM 658 C CA . GLY A 1 84 ? 20.209 -0.826 2.924 1.00 74.50 84 GLY A CA 1
ATOM 659 C C . GLY A 1 84 ? 19.873 0.654 3.134 1.00 74.50 84 GLY A C 1
ATOM 660 O O . GLY A 1 84 ? 20.614 1.558 2.745 1.00 74.50 84 GLY A O 1
ATOM 661 N N . PHE A 1 85 ? 18.752 0.909 3.815 1.00 77.75 85 PHE A N 1
ATOM 662 C CA . PHE A 1 85 ? 18.313 2.257 4.182 1.00 77.75 85 PHE A CA 1
ATOM 663 C C . PHE A 1 85 ? 18.313 2.465 5.703 1.00 77.75 85 PHE A C 1
ATOM 665 O O . PHE A 1 85 ? 18.156 1.527 6.484 1.00 77.75 85 PHE A O 1
ATOM 672 N N . VAL A 1 86 ? 18.486 3.714 6.135 1.00 82.62 86 VAL A N 1
ATOM 673 C CA . VAL A 1 86 ? 18.319 4.118 7.541 1.00 82.62 86 VAL A CA 1
ATOM 674 C C . VAL A 1 86 ? 16.843 4.377 7.799 1.00 82.62 86 VAL A C 1
ATOM 676 O O . VAL A 1 86 ? 16.204 5.001 6.965 1.00 82.62 86 VAL A O 1
ATOM 679 N N . VAL A 1 87 ? 16.285 3.923 8.919 1.00 87.62 87 VAL A N 1
ATOM 680 C CA . VAL A 1 87 ? 14.886 4.218 9.266 1.00 87.62 87 VAL A CA 1
ATOM 681 C C . VAL A 1 87 ? 14.761 5.677 9.713 1.00 87.62 87 VAL A C 1
ATOM 683 O O . VAL A 1 87 ? 15.534 6.135 10.548 1.00 87.62 87 VAL A O 1
ATOM 686 N N . GLU A 1 88 ? 13.796 6.399 9.151 1.00 91.31 88 GLU A N 1
ATOM 687 C CA . GLU A 1 88 ? 13.443 7.759 9.554 1.00 91.31 88 GLU A CA 1
ATOM 688 C C . GLU A 1 88 ? 12.702 7.747 10.892 1.00 91.31 88 GLU A C 1
ATOM 690 O O . GLU A 1 88 ? 11.761 6.970 11.071 1.00 91.31 88 GLU A O 1
ATOM 695 N N . SER A 1 89 ? 13.097 8.637 11.797 1.00 90.62 89 SER A N 1
ATOM 696 C CA . SER A 1 89 ? 12.449 8.838 13.098 1.00 90.62 89 SER A CA 1
ATOM 697 C C . SER A 1 89 ? 11.928 10.261 13.300 1.00 90.62 89 SER A C 1
ATOM 699 O O . SER A 1 89 ? 11.174 10.491 14.240 1.00 90.62 89 SER A O 1
ATOM 701 N N . ASP A 1 90 ? 12.294 11.210 12.433 1.00 92.56 90 ASP A N 1
ATOM 702 C CA . ASP A 1 90 ? 11.798 12.586 12.485 1.00 92.56 90 ASP A CA 1
ATOM 703 C C . ASP A 1 90 ? 10.320 12.643 12.061 1.00 92.56 90 ASP A C 1
ATOM 705 O O . ASP A 1 90 ? 9.962 12.330 10.921 1.00 92.56 90 ASP A O 1
ATOM 709 N N . GLU A 1 91 ? 9.451 13.061 12.984 1.00 92.50 91 GLU A N 1
ATOM 710 C CA . GLU A 1 91 ? 7.999 13.108 12.785 1.00 92.50 91 GLU A CA 1
ATOM 711 C C . GLU A 1 91 ? 7.577 14.024 11.628 1.00 92.50 91 GLU A C 1
ATOM 713 O O . GLU A 1 91 ? 6.644 13.695 10.890 1.00 92.50 91 GLU A O 1
ATOM 718 N N . ILE A 1 92 ? 8.279 15.142 11.411 1.00 93.69 92 ILE A N 1
ATOM 719 C CA . ILE A 1 92 ? 7.979 16.082 10.324 1.00 93.69 92 ILE A CA 1
ATOM 720 C C . ILE A 1 92 ? 8.305 15.422 8.984 1.00 93.69 92 ILE A C 1
ATOM 722 O O . ILE A 1 92 ? 7.498 15.473 8.049 1.00 93.69 92 ILE A O 1
ATOM 726 N N . LYS A 1 93 ? 9.458 14.753 8.882 1.00 92.69 93 LYS A N 1
ATOM 727 C CA . LYS A 1 93 ? 9.850 14.031 7.661 1.00 92.69 93 LYS A CA 1
ATOM 728 C C . LYS A 1 93 ? 8.945 12.833 7.394 1.00 92.69 93 LYS A C 1
ATOM 730 O O . LYS A 1 93 ? 8.581 12.587 6.241 1.00 92.69 93 LYS A O 1
ATOM 735 N N . ILE A 1 94 ? 8.533 12.109 8.434 1.00 93.94 94 ILE A N 1
ATOM 736 C CA . ILE A 1 94 ? 7.540 11.036 8.316 1.00 93.94 94 ILE A CA 1
ATOM 737 C C . ILE A 1 94 ? 6.223 11.604 7.783 1.00 93.94 94 ILE A C 1
ATOM 739 O O . ILE A 1 94 ? 5.698 11.087 6.796 1.00 93.94 94 ILE A O 1
ATOM 743 N N . ALA A 1 95 ? 5.719 12.700 8.353 1.00 94.81 95 ALA A N 1
ATOM 744 C CA . ALA A 1 95 ? 4.484 13.329 7.898 1.00 94.81 95 ALA A CA 1
ATOM 745 C C . ALA A 1 95 ? 4.560 13.754 6.421 1.00 94.81 95 ALA A C 1
ATOM 747 O O . ALA A 1 95 ? 3.646 13.472 5.642 1.00 94.81 95 ALA A O 1
ATOM 748 N N . GLN A 1 96 ? 5.677 14.355 5.998 1.00 93.88 96 GLN A N 1
ATOM 749 C CA . GLN A 1 96 ? 5.925 14.695 4.593 1.00 93.88 96 GLN A CA 1
ATOM 750 C C . GLN A 1 96 ? 5.910 13.452 3.692 1.00 93.88 96 GLN A C 1
ATOM 752 O O . GLN A 1 96 ? 5.297 13.467 2.623 1.00 93.88 96 GLN A O 1
ATOM 757 N N . ARG A 1 97 ? 6.521 12.344 4.126 1.00 92.31 97 ARG A N 1
ATOM 758 C CA . ARG A 1 97 ? 6.520 11.077 3.378 1.00 92.31 97 ARG A CA 1
ATOM 759 C C . ARG A 1 97 ? 5.135 10.462 3.271 1.00 92.31 97 ARG A C 1
ATOM 761 O O . ARG A 1 97 ? 4.783 9.982 2.196 1.00 92.31 97 ARG A O 1
ATOM 768 N N . ILE A 1 98 ? 4.339 10.508 4.336 1.00 94.94 98 ILE A N 1
ATOM 769 C CA . ILE A 1 98 ? 2.940 10.068 4.310 1.00 94.94 98 ILE A CA 1
ATOM 770 C C . ILE A 1 98 ? 2.154 10.893 3.287 1.00 94.94 98 ILE A C 1
ATOM 772 O O . ILE A 1 98 ? 1.452 10.323 2.452 1.00 94.94 98 ILE A O 1
ATOM 776 N N . GLN A 1 99 ? 2.332 12.217 3.270 1.00 94.38 99 GLN A N 1
ATOM 777 C CA . GLN A 1 99 ? 1.692 13.084 2.276 1.00 94.38 99 GLN A CA 1
ATOM 778 C C . GLN A 1 99 ? 2.142 12.765 0.845 1.00 94.38 99 GLN A C 1
ATOM 780 O O . GLN A 1 99 ? 1.307 12.675 -0.055 1.00 94.38 99 GLN A O 1
ATOM 785 N N . MET A 1 100 ? 3.442 12.558 0.613 1.00 92.19 100 MET A N 1
ATOM 786 C CA . MET A 1 100 ? 3.962 12.149 -0.697 1.00 92.19 100 MET A CA 1
ATOM 787 C C . MET A 1 100 ? 3.389 10.800 -1.137 1.00 92.19 100 MET A C 1
ATOM 789 O O . MET A 1 100 ? 3.005 10.641 -2.296 1.00 92.19 100 MET A O 1
ATOM 793 N N . TYR A 1 101 ? 3.303 9.837 -0.219 1.00 91.56 101 TYR A N 1
ATOM 794 C CA . TYR A 1 101 ? 2.741 8.518 -0.479 1.00 91.56 101 TYR A CA 1
ATOM 795 C C . TYR A 1 101 ? 1.263 8.612 -0.861 1.00 91.56 101 TYR A C 1
ATOM 797 O O . TYR A 1 101 ? 0.854 8.056 -1.880 1.00 91.56 101 TYR A O 1
ATOM 805 N N . ALA A 1 102 ? 0.486 9.371 -0.087 1.00 93.62 102 ALA A N 1
ATOM 806 C CA . ALA A 1 102 ? -0.924 9.604 -0.350 1.00 93.62 102 ALA A CA 1
ATOM 807 C C . ALA A 1 102 ? -1.148 10.302 -1.697 1.00 93.62 102 ALA A C 1
ATOM 809 O O . ALA A 1 102 ? -2.002 9.865 -2.459 1.00 93.62 102 ALA A O 1
ATOM 810 N N . ARG A 1 103 ? -0.332 11.306 -2.055 1.00 93.06 103 ARG A N 1
ATOM 811 C CA . ARG A 1 103 ? -0.379 11.945 -3.384 1.00 93.06 103 ARG A CA 1
ATOM 812 C C . ARG A 1 103 ? -0.059 10.964 -4.507 1.00 93.06 103 ARG A C 1
ATOM 814 O O . ARG A 1 103 ? -0.804 10.898 -5.477 1.00 93.06 103 ARG A O 1
ATOM 821 N N . ARG A 1 104 ? 1.020 10.183 -4.372 1.00 89.69 104 ARG A N 1
ATOM 822 C CA . ARG A 1 104 ? 1.439 9.198 -5.385 1.00 89.69 104 ARG A CA 1
ATOM 823 C C . ARG A 1 104 ? 0.356 8.157 -5.660 1.00 89.69 104 ARG A C 1
ATOM 825 O O . ARG A 1 104 ? 0.238 7.688 -6.784 1.00 89.69 104 ARG A O 1
ATOM 832 N N . LEU A 1 105 ? -0.400 7.787 -4.632 1.00 88.75 105 LEU A N 1
ATOM 833 C CA . LEU A 1 105 ? -1.494 6.827 -4.733 1.00 88.75 105 LEU A CA 1
ATOM 834 C C . LEU A 1 105 ? -2.872 7.477 -4.869 1.00 88.75 105 LEU A C 1
ATOM 836 O O . LEU A 1 105 ? -3.862 6.760 -4.784 1.00 88.75 105 LEU A O 1
ATOM 840 N N . ALA A 1 106 ? -2.938 8.802 -5.023 1.00 92.19 106 ALA A N 1
ATOM 841 C CA . ALA A 1 106 ? -4.183 9.565 -5.053 1.00 92.19 106 ALA A CA 1
ATOM 842 C C . ALA A 1 106 ? -5.182 9.152 -3.946 1.00 92.19 106 ALA A C 1
ATOM 844 O O . ALA A 1 106 ? -6.384 9.042 -4.180 1.00 92.19 106 ALA A O 1
ATOM 845 N N . ILE A 1 107 ? -4.674 8.919 -2.729 1.00 91.44 107 ILE A N 1
ATOM 846 C CA . ILE A 1 107 ? -5.503 8.639 -1.555 1.00 91.44 107 ILE A CA 1
ATOM 847 C C . ILE A 1 107 ? -6.291 9.915 -1.220 1.00 91.44 107 ILE A C 1
ATOM 849 O O . ILE A 1 107 ? -5.673 10.970 -1.018 1.00 91.44 107 ILE A O 1
ATOM 853 N N . PRO A 1 108 ? -7.631 9.848 -1.143 1.00 88.19 108 PRO A N 1
ATOM 854 C CA . PRO A 1 108 ? -8.446 10.981 -0.738 1.00 88.19 108 PRO A CA 1
ATOM 855 C C . PRO A 1 108 ? -8.174 11.313 0.733 1.00 88.19 108 PRO A C 1
ATOM 857 O O . PRO A 1 108 ? -7.909 10.433 1.545 1.00 88.19 108 PRO A O 1
ATOM 860 N N . HIS A 1 109 ? -8.228 12.598 1.081 1.00 89.50 109 HIS A N 1
ATOM 861 C CA . HIS A 1 109 ? -8.043 13.076 2.458 1.00 89.50 109 HIS A CA 1
ATOM 862 C C . HIS A 1 109 ? -6.739 12.580 3.127 1.00 89.50 109 HIS A C 1
ATOM 864 O O . HIS A 1 109 ? -6.780 11.963 4.191 1.00 89.50 109 HIS A O 1
ATOM 870 N N . PRO A 1 110 ? -5.549 12.908 2.579 1.00 91.38 110 PRO A N 1
ATOM 871 C CA . PRO A 1 110 ? -4.248 12.432 3.079 1.00 91.38 110 PRO A CA 1
ATOM 872 C C . PRO A 1 110 ? -3.996 12.718 4.568 1.00 91.38 110 PRO A C 1
ATOM 874 O O . PRO A 1 110 ? -3.195 12.039 5.207 1.00 91.38 110 PRO A O 1
ATOM 877 N N . ARG A 1 111 ? -4.684 13.721 5.122 1.00 93.31 111 ARG A N 1
ATOM 878 C CA . ARG A 1 111 ? -4.635 14.060 6.542 1.00 93.31 111 ARG A CA 1
ATOM 879 C C . ARG A 1 111 ? -5.182 12.941 7.436 1.00 93.31 111 ARG A C 1
ATOM 881 O O . ARG A 1 111 ? -4.565 12.666 8.451 1.00 93.31 111 ARG A O 1
ATOM 888 N N . GLN A 1 112 ? -6.232 12.225 7.026 1.00 93.94 112 GLN A N 1
ATOM 889 C CA . GLN A 1 112 ? -6.774 11.101 7.805 1.00 93.94 112 GLN A CA 1
ATOM 890 C C . GLN A 1 112 ? -5.759 9.963 7.964 1.00 93.94 112 GLN A C 1
ATOM 892 O O . GLN A 1 112 ? -5.678 9.348 9.022 1.00 93.94 112 GLN A O 1
ATOM 897 N N . LEU A 1 113 ? -4.951 9.704 6.930 1.00 95.44 113 LEU A N 1
ATOM 898 C CA . LEU A 1 113 ? -3.878 8.709 6.992 1.00 95.44 113 LEU A CA 1
ATOM 899 C C . LEU A 1 113 ? -2.763 9.131 7.954 1.00 95.44 113 LEU A C 1
ATOM 901 O O . LEU A 1 113 ? -2.252 8.299 8.703 1.00 95.44 113 LEU A O 1
ATOM 905 N N . LEU A 1 114 ? -2.395 10.415 7.938 1.00 95.62 114 LEU A N 1
ATOM 906 C CA . LEU A 1 114 ? -1.422 10.971 8.874 1.00 95.62 114 LEU A CA 1
ATOM 907 C C . LEU A 1 114 ? -1.934 10.897 10.316 1.00 95.62 114 LEU A C 1
ATOM 909 O O . LEU A 1 114 ? -1.228 10.381 11.178 1.00 95.62 114 LEU A O 1
ATOM 913 N N . ASP A 1 115 ? -3.159 11.359 10.558 1.00 95.31 115 ASP A N 1
ATOM 914 C CA . ASP A 1 115 ? -3.767 11.402 11.888 1.00 95.31 115 ASP A CA 1
ATOM 915 C C . ASP A 1 115 ? -3.947 9.984 12.459 1.00 95.31 115 ASP A C 1
ATOM 917 O O . ASP A 1 115 ? -3.645 9.739 13.626 1.00 95.31 115 ASP A O 1
ATOM 921 N N . ALA A 1 116 ? -4.360 9.014 11.633 1.00 95.50 116 ALA A N 1
ATOM 922 C CA . ALA A 1 116 ? -4.470 7.617 12.048 1.00 95.50 116 ALA A CA 1
ATOM 923 C C . ALA A 1 116 ? -3.106 7.014 12.422 1.00 95.50 116 ALA A C 1
ATOM 925 O O . ALA A 1 116 ? -2.997 6.359 13.461 1.00 95.50 116 ALA A O 1
ATOM 926 N N . TYR A 1 117 ? -2.069 7.263 11.612 1.00 95.31 117 TYR A N 1
ATOM 927 C CA . TYR A 1 117 ? -0.711 6.793 11.892 1.00 95.31 117 TYR A CA 1
ATOM 928 C C . TYR A 1 117 ? -0.137 7.422 13.169 1.00 95.31 117 TYR A C 1
ATOM 930 O O . TYR A 1 117 ? 0.363 6.704 14.035 1.00 95.31 117 TYR A O 1
ATOM 938 N N . ALA A 1 118 ? -0.260 8.745 13.325 1.00 93.94 118 ALA A N 1
ATOM 939 C CA . ALA A 1 118 ? 0.152 9.458 14.536 1.00 93.94 118 ALA A CA 1
ATOM 940 C C . ALA A 1 118 ? -0.621 8.969 15.773 1.00 93.94 118 ALA A C 1
ATOM 942 O O . ALA A 1 118 ? -0.071 8.868 16.865 1.00 93.94 118 ALA A O 1
ATOM 943 N N . GLY A 1 119 ? -1.883 8.585 15.585 1.00 93.00 119 GLY A N 1
ATOM 944 C CA . GLY A 1 119 ? -2.721 7.956 16.595 1.00 93.00 119 GLY A CA 1
ATOM 945 C C . GLY A 1 119 ? -2.470 6.457 16.810 1.00 93.00 119 GLY A C 1
ATOM 946 O O . GLY A 1 119 ? -3.324 5.797 17.399 1.00 93.00 119 GLY A O 1
ATOM 947 N N . GLY A 1 120 ? -1.361 5.896 16.319 1.00 92.94 120 GLY A N 1
ATOM 948 C CA . GLY A 1 120 ? -0.930 4.528 16.62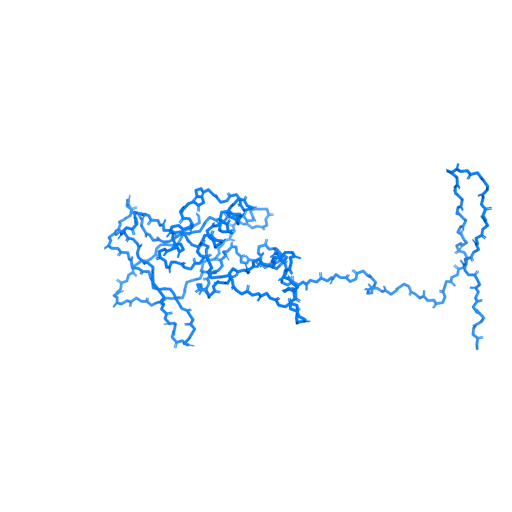6 1.00 92.94 120 GLY A CA 1
ATOM 949 C C . GLY A 1 120 ? -1.499 3.423 15.731 1.00 92.94 120 GLY A C 1
ATOM 950 O O . GLY A 1 120 ? -1.268 2.244 16.017 1.00 92.94 120 GLY A O 1
ATOM 951 N N . ALA A 1 121 ? -2.220 3.761 14.657 1.00 95.12 121 ALA A N 1
ATOM 952 C CA . ALA A 1 121 ? -2.642 2.777 13.663 1.00 95.12 121 ALA A CA 1
ATOM 953 C C . ALA A 1 121 ? -1.467 2.352 12.771 1.00 95.12 121 ALA A C 1
ATOM 955 O O . ALA A 1 121 ? -0.602 3.156 12.413 1.00 95.12 121 ALA A O 1
ATOM 956 N N . ALA A 1 122 ? -1.449 1.085 12.360 1.00 95.44 122 ALA A N 1
ATOM 957 C CA . ALA A 1 122 ? -0.484 0.612 11.380 1.00 95.44 122 ALA A CA 1
ATOM 958 C C . ALA A 1 122 ? -0.610 1.406 10.070 1.00 95.44 122 ALA A C 1
ATOM 960 O O . ALA A 1 122 ? -1.713 1.656 9.575 1.00 95.44 122 ALA A O 1
ATOM 961 N N . PHE A 1 123 ? 0.529 1.782 9.484 1.00 95.31 123 PHE A N 1
ATOM 962 C CA . PHE A 1 123 ? 0.536 2.604 8.277 1.00 95.31 123 PHE A CA 1
ATOM 963 C C . PHE A 1 123 ? -0.249 1.948 7.135 1.00 95.31 123 PHE A C 1
ATOM 965 O O . PHE A 1 123 ? -0.083 0.757 6.866 1.00 95.31 123 PHE A O 1
ATOM 972 N N . GLY A 1 124 ? -1.072 2.750 6.459 1.00 94.50 124 GLY A N 1
ATOM 973 C CA . GLY A 1 124 ? -1.980 2.320 5.395 1.00 94.50 124 GLY A CA 1
ATOM 974 C C . GLY A 1 124 ? -3.443 2.250 5.822 1.00 94.50 124 GLY A C 1
ATOM 975 O O . GLY A 1 124 ? -4.312 2.288 4.958 1.00 94.50 124 GLY A O 1
ATOM 976 N N . TRP A 1 125 ? -3.724 2.198 7.122 1.00 96.06 125 TRP A N 1
ATOM 977 C CA . TRP A 1 125 ? -5.084 2.144 7.653 1.00 96.06 125 TRP A CA 1
ATOM 978 C C . TRP A 1 125 ? -5.538 3.514 8.164 1.00 96.06 125 TRP A C 1
ATOM 980 O O . TRP A 1 125 ? -4.763 4.247 8.778 1.00 96.06 125 TRP A O 1
ATOM 990 N N . ILE A 1 126 ? -6.801 3.850 7.908 1.00 95.94 126 ILE A N 1
ATOM 991 C CA . ILE A 1 126 ? -7.495 5.032 8.430 1.00 95.94 126 ILE A CA 1
ATOM 992 C C . ILE A 1 126 ? -8.577 4.608 9.422 1.00 95.94 126 ILE A C 1
ATOM 994 O O . ILE A 1 126 ? -9.015 3.457 9.418 1.00 95.94 126 ILE A O 1
ATOM 998 N N . ARG A 1 127 ? -9.024 5.545 10.259 1.00 95.81 127 ARG A N 1
ATOM 999 C CA . ARG A 1 127 ? -10.169 5.352 11.156 1.00 95.81 127 ARG A CA 1
ATOM 1000 C C . ARG A 1 127 ? -11.466 5.710 10.432 1.00 95.81 127 ARG A C 1
ATOM 1002 O O . ARG A 1 127 ? -11.491 6.645 9.638 1.00 95.81 127 ARG A O 1
ATOM 1009 N N . VAL A 1 128 ? -12.526 4.975 10.738 1.00 95.25 128 VAL A N 1
ATOM 1010 C CA . VAL A 1 128 ? -13.907 5.274 10.348 1.00 95.25 128 VAL A CA 1
ATOM 1011 C C . VAL A 1 128 ? -14.646 5.675 11.622 1.00 95.25 128 VAL A C 1
ATOM 1013 O O . VAL A 1 128 ? -14.794 4.847 12.519 1.00 95.25 128 VAL A O 1
ATOM 1016 N N . GLY A 1 129 ? -15.046 6.944 11.714 1.00 92.88 129 GLY A N 1
ATOM 1017 C CA . GLY A 1 129 ? -15.561 7.577 12.934 1.00 92.88 129 GLY A CA 1
ATOM 1018 C C . GLY A 1 129 ? -14.711 8.771 13.376 1.00 92.88 129 GLY A C 1
ATOM 1019 O O . GLY A 1 129 ? -13.695 9.086 12.751 1.00 92.88 129 GLY A O 1
ATOM 1020 N N . GLU A 1 130 ? -15.119 9.432 14.458 1.00 90.75 130 GLU A N 1
ATOM 1021 C CA . GLU A 1 130 ? -14.378 10.560 15.028 1.00 90.75 130 GLU A CA 1
ATOM 1022 C C . GLU A 1 130 ? -13.108 10.082 15.766 1.00 90.75 130 GLU A C 1
ATOM 1024 O O . GLU A 1 130 ? -13.015 8.918 16.169 1.00 90.75 130 GLU A O 1
ATOM 1029 N N . PRO A 1 131 ? -12.099 10.946 16.003 1.00 82.94 131 PRO A N 1
ATOM 1030 C CA . PRO A 1 131 ? -10.818 10.538 16.593 1.00 82.94 131 PRO A CA 1
ATOM 1031 C C . PRO A 1 131 ? -10.900 9.791 17.937 1.00 82.94 131 PRO A C 1
ATOM 1033 O O . PRO A 1 131 ? -9.989 9.022 18.245 1.00 82.94 131 PRO A O 1
ATOM 1036 N N . GLY A 1 132 ? -11.962 10.000 18.722 1.00 88.81 132 GLY A N 1
ATOM 1037 C CA . GLY A 1 132 ? -12.206 9.306 19.994 1.00 88.81 132 GLY A CA 1
ATOM 1038 C C . GLY A 1 132 ? -13.040 8.026 19.888 1.00 88.81 132 GLY A C 1
ATOM 1039 O O . GLY A 1 132 ? -13.091 7.265 20.847 1.00 88.81 132 GLY A O 1
ATOM 1040 N N . ASP A 1 133 ? -13.668 7.767 18.741 1.00 94.94 133 ASP A N 1
ATOM 1041 C CA . ASP A 1 133 ? -14.545 6.608 18.540 1.00 94.94 133 ASP A CA 1
ATOM 1042 C C . ASP A 1 133 ? -13.777 5.308 18.316 1.00 94.94 133 ASP A C 1
ATOM 1044 O O . ASP A 1 133 ? -14.273 4.224 18.632 1.00 94.94 133 ASP A O 1
ATOM 1048 N N . VAL A 1 134 ? -12.585 5.427 17.724 1.00 97.00 134 VAL A N 1
ATOM 1049 C CA . VAL A 1 134 ? -11.735 4.303 17.340 1.00 97.00 134 VAL A CA 1
ATOM 1050 C C . VAL A 1 134 ? -10.315 4.566 17.808 1.00 97.00 134 VAL A C 1
ATOM 1052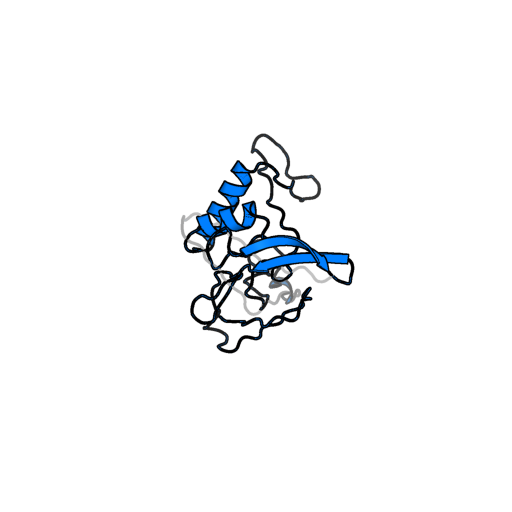 O O . VAL A 1 134 ? -9.633 5.471 17.318 1.00 97.00 134 VAL A O 1
ATOM 1055 N N . LEU A 1 135 ? -9.848 3.738 18.734 1.00 96.12 135 LEU A N 1
ATOM 1056 C CA . LEU A 1 135 ? -8.492 3.788 19.260 1.00 96.12 135 LEU A CA 1
ATOM 1057 C C . LEU A 1 135 ? -7.680 2.631 18.687 1.00 96.12 135 LEU A C 1
ATOM 1059 O O . LEU A 1 135 ? -8.149 1.497 18.602 1.00 96.12 135 LEU A O 1
ATOM 1063 N N . ALA A 1 136 ? -6.444 2.929 18.296 1.00 95.50 136 ALA A N 1
ATOM 1064 C CA . ALA A 1 136 ? -5.507 1.949 17.773 1.00 95.50 136 ALA A CA 1
ATOM 1065 C C . ALA A 1 136 ? -4.266 1.924 18.664 1.00 95.50 136 ALA A C 1
ATOM 1067 O O . ALA A 1 136 ? -3.668 2.961 18.937 1.00 95.50 136 ALA A O 1
ATOM 1068 N N . SER A 1 137 ? -3.868 0.739 19.117 1.00 94.31 137 SER A N 1
ATOM 1069 C CA . SER A 1 137 ? -2.628 0.561 19.877 1.00 94.31 137 SER A CA 1
ATOM 1070 C C . SER A 1 137 ? -1.898 -0.729 19.488 1.00 94.31 137 SER A C 1
ATOM 1072 O O . SER A 1 137 ? -2.532 -1.660 18.981 1.00 94.31 137 SER A O 1
ATOM 1074 N N . PRO A 1 138 ? -0.566 -0.801 19.662 1.00 91.38 138 PRO A N 1
ATOM 1075 C CA . PRO A 1 138 ? 0.181 -2.027 19.405 1.00 91.38 138 PRO A CA 1
ATOM 1076 C C . PRO A 1 138 ? -0.325 -3.195 20.260 1.00 91.38 138 PRO A C 1
ATOM 1078 O O . PRO A 1 138 ? -0.639 -3.019 21.435 1.00 91.38 138 PRO A O 1
ATOM 1081 N N . ASP A 1 139 ? -0.343 -4.394 19.686 1.00 92.56 139 ASP A N 1
ATOM 1082 C CA . ASP A 1 139 ? -0.610 -5.645 20.398 1.00 92.56 139 ASP A CA 1
ATOM 1083 C C . ASP A 1 139 ? 0.331 -6.749 19.894 1.00 92.56 139 ASP A C 1
ATOM 1085 O O . ASP A 1 139 ? 1.111 -6.564 18.951 1.00 92.56 139 ASP A O 1
ATOM 1089 N N . VAL A 1 140 ? 0.267 -7.914 20.528 1.00 88.25 140 VAL A N 1
ATOM 1090 C CA . VAL A 1 140 ? 1.043 -9.096 20.169 1.00 88.25 140 VAL A CA 1
ATOM 1091 C C . VAL A 1 140 ? 0.088 -10.233 19.817 1.00 88.25 140 VAL A C 1
ATOM 1093 O O . VAL A 1 140 ? -0.816 -10.580 20.576 1.00 88.25 140 VAL A O 1
ATOM 1096 N N . GLY A 1 141 ? 0.287 -10.825 18.643 1.00 81.56 141 GLY A N 1
ATOM 1097 C CA . GLY A 1 141 ? -0.453 -12.000 18.200 1.00 81.56 141 GLY A CA 1
ATOM 1098 C C . GLY A 1 141 ? -0.089 -13.251 19.005 1.00 81.56 141 GLY A C 1
ATOM 1099 O O . GLY A 1 141 ? 0.950 -13.315 19.664 1.00 81.56 141 GLY A O 1
ATOM 1100 N N . ALA A 1 142 ? -0.909 -14.299 18.894 1.00 77.44 142 ALA A N 1
ATOM 1101 C CA . ALA A 1 142 ? -0.745 -15.548 19.653 1.00 77.44 142 ALA A CA 1
ATOM 1102 C C . ALA A 1 142 ? 0.639 -16.216 19.490 1.00 77.44 142 ALA A C 1
ATOM 1104 O O . ALA A 1 142 ? 1.099 -16.924 20.382 1.00 77.44 142 ALA A O 1
ATOM 1105 N N . HIS A 1 143 ? 1.330 -15.951 18.377 1.00 81.50 143 HIS A N 1
ATOM 1106 C CA . HIS A 1 143 ? 2.661 -16.483 18.069 1.00 81.50 143 HIS A CA 1
ATOM 1107 C C . HIS A 1 143 ? 3.780 -15.435 18.188 1.00 81.50 143 HIS A C 1
ATOM 1109 O O . HIS A 1 143 ? 4.769 -15.507 17.465 1.00 81.50 143 HIS A O 1
ATOM 1115 N N . ARG A 1 144 ? 3.630 -14.439 19.074 1.00 76.00 144 ARG A N 1
ATOM 1116 C CA . ARG A 1 144 ? 4.611 -13.357 19.329 1.00 76.00 144 ARG A CA 1
ATOM 1117 C C . ARG A 1 144 ? 4.892 -12.413 18.148 1.00 76.00 144 ARG A C 1
ATOM 1119 O O . ARG A 1 144 ? 5.761 -11.553 18.249 1.00 76.00 144 ARG A O 1
ATOM 1126 N N . GLY A 1 145 ? 4.150 -12.545 17.050 1.00 79.88 145 GLY A N 1
ATOM 1127 C CA . GLY A 1 145 ? 4.145 -11.575 15.956 1.00 79.88 145 GLY A CA 1
ATOM 1128 C C . GLY A 1 145 ? 3.444 -10.276 16.357 1.00 79.88 145 GLY A C 1
ATOM 1129 O O . GLY A 1 145 ? 2.673 -10.250 17.316 1.00 79.88 145 GLY A O 1
ATOM 1130 N N . ARG A 1 146 ? 3.691 -9.192 15.618 1.00 86.44 146 ARG A N 1
ATOM 1131 C CA . ARG A 1 146 ? 2.990 -7.920 15.834 1.00 86.44 146 ARG A CA 1
ATOM 1132 C C . ARG A 1 146 ? 1.509 -8.066 15.475 1.00 86.44 146 ARG A C 1
ATOM 1134 O O . ARG A 1 146 ? 1.173 -8.722 14.495 1.00 86.44 146 ARG A O 1
ATOM 1141 N N . ALA A 1 147 ? 0.650 -7.446 16.271 1.00 92.69 147 ALA A N 1
ATOM 1142 C CA . ALA A 1 147 ? -0.767 -7.265 15.998 1.00 92.69 147 ALA A CA 1
ATOM 1143 C C . ALA A 1 147 ? -1.155 -5.804 16.273 1.00 92.69 147 ALA A C 1
ATOM 1145 O O . ALA A 1 147 ? -0.364 -5.012 16.796 1.00 92.69 147 ALA A O 1
ATOM 1146 N N . GLN A 1 148 ? -2.382 -5.446 15.914 1.00 94.75 148 GLN A N 1
ATOM 1147 C CA . GLN A 1 148 ? -2.967 -4.150 16.221 1.00 94.75 148 GLN A CA 1
ATOM 1148 C C . GLN A 1 148 ? -4.218 -4.379 17.061 1.00 94.75 148 GLN A C 1
ATOM 1150 O O . GLN A 1 148 ? -5.137 -5.070 16.623 1.00 94.75 148 GLN A O 1
ATOM 1155 N N . ARG A 1 149 ? -4.265 -3.783 18.253 1.00 95.38 149 ARG A N 1
ATOM 1156 C CA . ARG A 1 149 ? -5.508 -3.668 19.007 1.00 95.38 149 ARG A CA 1
ATOM 1157 C C . ARG A 1 149 ? -6.304 -2.500 18.447 1.00 95.38 149 ARG A C 1
ATOM 1159 O O . ARG A 1 149 ? -5.765 -1.400 18.303 1.00 95.38 149 ARG A O 1
ATOM 1166 N N . ILE A 1 150 ? -7.570 -2.766 18.149 1.00 96.00 150 ILE A N 1
ATOM 1167 C CA . ILE A 1 150 ? -8.562 -1.780 17.736 1.00 96.00 150 ILE A CA 1
ATOM 1168 C C . ILE A 1 150 ? -9.678 -1.801 18.775 1.00 96.00 150 ILE A C 1
ATOM 1170 O O . ILE A 1 150 ? -10.257 -2.852 19.041 1.00 96.00 150 ILE A O 1
ATOM 1174 N N . GLU A 1 151 ? -9.952 -0.648 19.367 1.00 96.31 151 GLU A N 1
ATOM 1175 C CA . GLU A 1 151 ? -11.022 -0.457 20.342 1.00 96.31 151 GLU A CA 1
ATOM 1176 C C . GLU A 1 151 ? -12.039 0.502 19.730 1.00 96.31 151 GLU A C 1
ATOM 1178 O O . GLU A 1 151 ? -11.689 1.623 19.363 1.00 96.31 151 GLU A O 1
ATOM 1183 N N . VAL A 1 152 ? -13.281 0.040 19.585 1.00 95.75 152 VAL A N 1
ATOM 1184 C CA . VAL A 1 152 ? -14.403 0.837 19.080 1.00 95.75 152 VAL A CA 1
ATOM 1185 C C . VAL A 1 152 ? -15.334 1.108 20.252 1.00 95.75 152 VAL A C 1
ATOM 1187 O O . VAL A 1 152 ? -15.826 0.161 20.862 1.00 95.75 152 VAL A O 1
ATOM 1190 N N . ILE A 1 153 ? -15.539 2.383 20.589 1.00 92.00 153 ILE A N 1
ATOM 1191 C CA . ILE A 1 153 ? -16.262 2.780 21.808 1.00 92.00 153 ILE A CA 1
ATOM 1192 C C . ILE A 1 153 ? -17.751 2.436 21.712 1.00 92.00 153 ILE A C 1
ATOM 1194 O O . ILE A 1 153 ? -18.307 1.795 22.598 1.00 92.00 153 ILE A O 1
ATOM 1198 N N . GLU A 1 154 ? -18.392 2.842 20.620 1.00 89.94 154 GLU A N 1
ATOM 1199 C CA . GLU A 1 154 ? -19.802 2.569 20.352 1.00 89.94 154 GLU A CA 1
ATOM 1200 C C . GLU A 1 154 ? -20.016 2.603 18.846 1.00 89.94 154 GLU A C 1
ATOM 1202 O O . GLU A 1 154 ? -19.706 3.622 18.237 1.00 89.94 154 GLU A O 1
ATOM 1207 N N . ALA A 1 155 ? -20.553 1.534 18.258 1.00 90.94 155 ALA A N 1
ATOM 1208 C CA . ALA A 1 155 ? -20.910 1.462 16.843 1.00 90.94 155 ALA A CA 1
ATOM 1209 C C . ALA A 1 155 ? -22.329 0.917 16.676 1.00 90.94 155 ALA A C 1
ATOM 1211 O O . ALA A 1 155 ? -22.790 0.094 17.467 1.00 90.94 155 ALA A O 1
ATOM 1212 N N . SER A 1 156 ? -23.007 1.352 15.619 1.00 89.81 156 SER A N 1
ATOM 1213 C CA . SER A 1 156 ? -24.321 0.835 15.239 1.00 89.81 156 SER A CA 1
ATOM 1214 C C . SER A 1 156 ? -24.402 0.651 13.724 1.00 89.81 156 SER A C 1
ATOM 1216 O O . SER A 1 156 ? -23.615 1.260 12.998 1.00 89.81 156 SER A O 1
ATOM 1218 N N . PRO A 1 157 ? -25.365 -0.129 13.202 1.00 88.06 157 PRO A N 1
ATOM 1219 C CA . PRO A 1 157 ? -25.524 -0.292 11.756 1.00 88.06 157 PRO A CA 1
ATOM 1220 C C . PRO A 1 157 ? -25.737 1.029 10.996 1.00 88.06 157 PRO A C 1
ATOM 1222 O O . PRO A 1 157 ? -25.355 1.144 9.837 1.00 88.06 157 PRO A O 1
ATOM 1225 N N . SER A 1 158 ? -26.326 2.044 11.641 1.00 91.12 158 SER A N 1
ATOM 1226 C CA . SER A 1 158 ? -26.528 3.379 11.058 1.00 91.12 158 SER A CA 1
ATOM 1227 C C . SER A 1 158 ? -25.333 4.323 11.235 1.00 91.12 158 SER A C 1
ATOM 1229 O O . SER A 1 158 ? -25.319 5.399 10.646 1.00 91.12 158 SER A O 1
ATOM 1231 N N . SER A 1 159 ? -24.360 3.954 12.068 1.00 92.00 159 SER A N 1
ATOM 1232 C CA . SER A 1 159 ? -23.129 4.707 12.322 1.00 92.00 159 SER A CA 1
ATOM 1233 C C . SER A 1 159 ? -21.967 3.720 12.498 1.00 92.00 159 SER A C 1
ATOM 1235 O O . SER A 1 159 ? -21.498 3.489 13.622 1.00 92.00 159 SER A O 1
ATOM 1237 N N . PRO A 1 160 ? -21.558 3.044 11.405 1.00 93.44 160 PRO A N 1
ATOM 1238 C CA . PRO A 1 160 ? -20.489 2.063 11.464 1.00 93.44 160 PRO A CA 1
ATOM 1239 C C . PRO A 1 160 ? -19.167 2.763 11.777 1.00 93.44 160 PRO A C 1
ATOM 1241 O O . PRO A 1 160 ? -18.857 3.822 11.229 1.00 93.44 160 PRO A O 1
ATOM 1244 N N . LYS A 1 161 ? -18.372 2.147 12.650 1.00 96.62 161 LYS A N 1
ATOM 1245 C CA . LYS A 1 161 ? -17.051 2.635 13.050 1.00 96.62 161 LYS A CA 1
ATOM 1246 C C . LYS A 1 161 ? -16.043 1.503 13.009 1.00 96.62 161 LYS A C 1
ATOM 1248 O O . LYS A 1 161 ? -16.393 0.336 13.166 1.00 96.62 161 LYS A O 1
ATOM 1253 N N . GLY A 1 162 ? -14.781 1.855 12.816 1.00 96.62 162 GLY A N 1
ATOM 1254 C CA . GLY A 1 162 ? -13.697 0.886 12.753 1.00 96.62 162 GLY A CA 1
ATOM 1255 C C . GLY A 1 162 ? -12.505 1.423 11.985 1.00 96.62 162 GLY A C 1
ATOM 1256 O O . GLY A 1 162 ? -12.121 2.582 12.133 1.00 96.62 162 GLY A O 1
ATOM 1257 N N . ILE A 1 163 ? -11.910 0.571 11.159 1.00 96.50 163 ILE A N 1
ATOM 1258 C CA . ILE A 1 163 ? -10.779 0.932 10.309 1.00 96.50 163 ILE A CA 1
ATOM 1259 C C . ILE A 1 163 ? -11.090 0.628 8.851 1.00 96.50 163 ILE A C 1
ATOM 1261 O O . ILE A 1 163 ? -11.846 -0.289 8.542 1.00 96.50 163 ILE A O 1
ATOM 1265 N N . ALA A 1 164 ? -10.473 1.385 7.957 1.00 96.00 164 ALA A N 1
ATOM 1266 C CA . ALA A 1 164 ? -10.596 1.188 6.524 1.00 96.00 164 ALA A CA 1
ATOM 1267 C C . ALA A 1 164 ? -9.267 1.465 5.827 1.00 96.00 164 ALA A C 1
ATOM 1269 O O . ALA A 1 164 ? -8.323 1.999 6.413 1.00 96.00 164 ALA A O 1
ATOM 1270 N N . GLN A 1 165 ? -9.202 1.120 4.548 1.00 94.69 165 GLN A N 1
ATOM 1271 C CA . GLN A 1 165 ? -8.114 1.520 3.679 1.00 94.69 165 GLN A CA 1
ATOM 1272 C C . GLN A 1 165 ? -8.666 1.891 2.310 1.00 94.69 165 GLN A C 1
ATOM 1274 O O . GLN A 1 165 ? -9.419 1.131 1.709 1.00 94.69 165 GLN A O 1
ATOM 1279 N N . TRP A 1 166 ? -8.231 3.037 1.790 1.00 92.88 166 TRP A N 1
ATOM 1280 C CA . TRP A 1 166 ? -8.464 3.365 0.392 1.00 92.88 166 TRP A CA 1
ATOM 1281 C C . TRP A 1 166 ? -7.593 2.487 -0.507 1.00 92.88 166 TRP A C 1
ATOM 1283 O O . TRP A 1 166 ? -6.363 2.487 -0.382 1.00 92.88 166 TRP A O 1
ATOM 1293 N N . THR A 1 167 ? -8.214 1.759 -1.432 1.00 91.56 167 THR A N 1
ATOM 1294 C CA . THR A 1 167 ? -7.492 0.928 -2.396 1.00 91.56 167 THR A CA 1
ATOM 1295 C C . THR A 1 167 ? -8.164 0.921 -3.764 1.00 91.56 167 THR A C 1
ATOM 1297 O O . THR A 1 167 ? -9.361 1.167 -3.895 1.00 91.56 167 THR A O 1
ATOM 1300 N N . TYR A 1 168 ? -7.373 0.638 -4.796 1.00 89.56 168 TYR A N 1
ATOM 1301 C CA . TYR A 1 168 ? -7.874 0.452 -6.151 1.00 89.56 168 TYR A CA 1
ATOM 1302 C C . TYR A 1 168 ? -8.227 -1.010 -6.363 1.00 89.56 168 TYR A C 1
ATOM 1304 O O . TYR A 1 168 ? -7.368 -1.889 -6.286 1.00 89.56 168 TYR A O 1
ATOM 1312 N N . LEU A 1 169 ? -9.487 -1.262 -6.695 1.00 92.38 169 LEU A N 1
ATOM 1313 C CA . LEU A 1 169 ? -9.936 -2.593 -7.064 1.00 92.38 169 LEU A CA 1
ATOM 1314 C C . LEU A 1 169 ? -9.482 -2.913 -8.500 1.00 92.38 169 LEU A C 1
ATOM 1316 O O . LEU A 1 169 ? -9.777 -2.143 -9.420 1.00 92.38 169 LEU A O 1
ATOM 1320 N N . PRO A 1 170 ? -8.783 -4.040 -8.745 1.00 90.62 170 PRO A N 1
ATOM 1321 C CA . PRO A 1 170 ? -8.360 -4.449 -10.082 1.00 90.62 170 PRO A CA 1
ATOM 1322 C C . PRO A 1 170 ? -9.539 -5.042 -10.871 1.00 90.62 170 PRO A C 1
ATOM 1324 O O . PRO A 1 170 ? -9.506 -6.198 -11.292 1.00 90.62 170 PRO A O 1
ATOM 1327 N N . LEU A 1 171 ? -10.580 -4.234 -11.097 1.00 92.88 171 LEU A N 1
ATOM 1328 C CA . LEU A 1 171 ? -11.845 -4.643 -11.725 1.00 92.88 171 LEU A CA 1
ATOM 1329 C C . LEU A 1 171 ? -11.673 -5.168 -13.161 1.00 92.88 171 LEU A C 1
ATOM 1331 O O . LEU A 1 171 ? -12.542 -5.864 -13.678 1.00 92.88 171 LEU A O 1
ATOM 1335 N N . HIS A 1 172 ? -10.538 -4.863 -13.800 1.00 92.19 172 HIS A N 1
ATOM 1336 C CA . HIS A 1 172 ? -10.155 -5.404 -15.106 1.00 92.19 172 HIS A CA 1
ATOM 1337 C C . HIS A 1 172 ? -9.678 -6.869 -15.053 1.00 92.19 172 HIS A C 1
ATOM 1339 O O . HIS A 1 172 ? -9.537 -7.488 -16.102 1.00 92.19 172 HIS A O 1
ATOM 1345 N N . ARG A 1 173 ? -9.404 -7.424 -13.861 1.00 89.31 173 ARG A N 1
ATOM 1346 C CA . ARG A 1 173 ? -8.929 -8.810 -13.668 1.00 89.31 173 ARG A CA 1
ATOM 1347 C C . ARG A 1 173 ? -9.956 -9.701 -12.988 1.00 89.31 173 ARG A C 1
ATOM 1349 O O . ARG A 1 173 ? -10.074 -10.867 -13.340 1.00 89.31 173 ARG A O 1
ATOM 1356 N N . THR A 1 174 ? -10.662 -9.173 -11.992 1.00 93.31 174 THR A N 1
ATOM 1357 C CA . THR A 1 174 ? -11.622 -9.938 -11.188 1.00 93.31 174 THR A CA 1
ATOM 1358 C C . THR A 1 174 ? -12.731 -9.038 -10.655 1.00 93.31 174 THR A C 1
ATOM 1360 O O . THR A 1 174 ? -12.563 -7.826 -10.538 1.00 93.31 174 THR A O 1
ATOM 1363 N N . ARG A 1 175 ? -13.864 -9.656 -10.318 1.00 93.44 175 ARG A N 1
ATOM 1364 C CA . ARG A 1 175 ? -14.979 -9.047 -9.575 1.00 93.44 175 ARG A CA 1
ATOM 1365 C C . ARG A 1 175 ? -15.249 -9.741 -8.237 1.00 93.44 175 ARG A C 1
ATOM 1367 O O . ARG A 1 175 ? -16.078 -9.266 -7.472 1.00 93.44 175 ARG A O 1
ATOM 1374 N N . GLY A 1 176 ? -14.587 -10.870 -7.984 1.00 94.88 176 GLY A N 1
ATOM 1375 C CA . GLY A 1 176 ? -14.674 -11.607 -6.729 1.00 94.88 176 GLY A CA 1
ATOM 1376 C C . GLY A 1 176 ? -13.494 -11.260 -5.831 1.00 94.88 176 GLY A C 1
ATOM 1377 O O . GLY A 1 176 ? -12.353 -11.232 -6.302 1.00 94.88 176 GLY A O 1
ATOM 1378 N N . TYR A 1 177 ? -13.786 -11.018 -4.556 1.00 94.56 177 TYR A N 1
ATOM 1379 C CA . TYR A 1 177 ? -12.806 -10.704 -3.524 1.00 94.56 177 TYR A CA 1
ATOM 1380 C C . TYR A 1 177 ? -13.077 -11.551 -2.289 1.00 94.56 177 TYR A C 1
ATOM 1382 O O . TYR A 1 177 ? -14.231 -11.795 -1.939 1.00 94.56 177 TYR A O 1
ATOM 1390 N N . GLU A 1 178 ? -12.007 -11.983 -1.635 1.00 95.19 178 GLU A N 1
ATOM 1391 C CA . GLU A 1 178 ? -12.076 -12.762 -0.408 1.00 95.19 178 GLU A CA 1
ATOM 1392 C C . GLU A 1 178 ? -11.444 -11.969 0.730 1.00 95.19 178 GLU A C 1
ATOM 1394 O O . GLU A 1 178 ? -10.348 -11.418 0.596 1.00 95.19 178 GLU A O 1
ATOM 1399 N N . PHE A 1 179 ? -12.140 -11.937 1.862 1.00 94.31 179 PHE A N 1
ATOM 1400 C CA . PHE A 1 179 ? -11.597 -11.423 3.103 1.00 94.31 179 PHE A CA 1
ATOM 1401 C C . PHE A 1 179 ? -11.115 -12.567 3.978 1.00 94.31 179 PHE A C 1
ATOM 1403 O O . PHE A 1 179 ? -11.823 -13.548 4.194 1.00 94.31 179 PHE A O 1
ATOM 1410 N N . ARG A 1 180 ? -9.944 -12.378 4.581 1.00 93.94 180 ARG A N 1
ATOM 1411 C CA . ARG A 1 180 ? -9.479 -13.206 5.686 1.00 93.94 180 ARG A CA 1
ATOM 1412 C C . ARG A 1 180 ? -9.050 -12.306 6.830 1.00 93.94 180 ARG A C 1
ATOM 1414 O O . ARG A 1 180 ? -8.128 -11.510 6.680 1.00 93.94 180 ARG A O 1
ATOM 1421 N N . LEU A 1 181 ? -9.694 -12.482 7.978 1.00 92.81 181 LEU A N 1
ATOM 1422 C CA . LEU A 1 181 ? -9.339 -11.817 9.224 1.00 92.81 181 LEU A CA 1
ATOM 1423 C C . LEU A 1 181 ? -8.900 -12.866 10.243 1.00 92.81 181 LEU A C 1
ATOM 1425 O O . LEU A 1 181 ? -9.542 -13.900 10.410 1.00 92.81 181 LEU A O 1
ATOM 1429 N N . VAL A 1 182 ? -7.792 -12.591 10.926 1.00 91.75 182 VAL A N 1
ATOM 1430 C CA . VAL A 1 182 ? -7.331 -13.370 12.077 1.00 91.75 182 VAL A CA 1
ATOM 1431 C C . VAL A 1 182 ? -7.294 -12.416 13.256 1.00 91.75 182 VAL A C 1
ATOM 1433 O O . VAL A 1 182 ? -6.524 -11.459 13.255 1.00 91.75 182 VAL A O 1
ATOM 1436 N N . GLY A 1 183 ? -8.149 -12.656 14.244 1.00 91.19 183 GLY A N 1
ATOM 1437 C CA . GLY A 1 183 ? -8.324 -11.753 15.371 1.00 91.19 183 GLY A CA 1
ATOM 1438 C C . GLY A 1 183 ? -8.765 -12.482 16.629 1.00 91.19 183 GLY A C 1
ATOM 1439 O O . GLY A 1 183 ? -9.189 -13.636 16.594 1.00 91.19 183 GLY A O 1
ATOM 1440 N N . ARG A 1 184 ? -8.647 -11.776 17.748 1.00 91.94 184 ARG A N 1
ATOM 1441 C CA . ARG A 1 184 ? -9.179 -12.162 19.054 1.00 91.94 184 ARG A CA 1
ATOM 1442 C C . ARG A 1 184 ? -9.896 -10.954 19.636 1.00 91.94 184 ARG A C 1
ATOM 1444 O O . ARG A 1 184 ? -9.497 -9.824 19.362 1.00 91.94 184 ARG A O 1
ATOM 1451 N N . ALA A 1 185 ? -10.904 -11.195 20.457 1.00 93.94 185 ALA A N 1
ATOM 1452 C CA . ALA A 1 185 ? -11.642 -10.139 21.127 1.00 93.94 185 ALA A CA 1
ATOM 1453 C C . ALA A 1 185 ? -11.696 -10.416 22.632 1.00 93.94 185 ALA A C 1
ATOM 1455 O O . ALA A 1 185 ? -11.735 -11.573 23.052 1.00 93.94 185 ALA A O 1
ATOM 1456 N N . ALA A 1 186 ? -11.644 -9.353 23.439 1.00 90.00 186 ALA A N 1
ATOM 1457 C CA . ALA A 1 186 ? -11.746 -9.457 24.897 1.00 90.00 186 ALA A CA 1
ATOM 1458 C C . ALA A 1 186 ? -13.162 -9.861 25.340 1.00 90.00 186 ALA A C 1
ATOM 1460 O O . ALA A 1 186 ? -13.337 -10.551 26.340 1.00 90.00 186 ALA A O 1
ATOM 1461 N N . THR A 1 187 ? -14.160 -9.459 24.557 1.00 91.31 187 THR A N 1
ATOM 1462 C CA . THR A 1 187 ? -15.566 -9.843 24.670 1.00 91.31 187 THR A CA 1
ATOM 1463 C C . THR A 1 187 ? -16.059 -10.318 23.300 1.00 91.31 187 THR A C 1
ATOM 1465 O O . THR A 1 187 ? -15.440 -9.985 22.289 1.00 91.31 187 THR A O 1
ATOM 1468 N N . PRO A 1 188 ? -17.142 -11.109 23.217 1.00 93.50 188 PRO A N 1
ATOM 1469 C CA . PRO A 1 188 ? -17.748 -11.443 21.932 1.00 93.50 188 PRO A CA 1
ATOM 1470 C C . PRO A 1 188 ? -18.129 -10.176 21.156 1.00 93.50 188 PRO A C 1
ATOM 1472 O O . PRO A 1 188 ? -18.769 -9.282 21.705 1.00 93.50 188 PRO A O 1
ATOM 1475 N N . VAL A 1 189 ? -17.737 -10.112 19.885 1.00 92.12 189 VAL A N 1
ATOM 1476 C CA . VAL A 1 189 ? -18.021 -8.987 18.984 1.00 92.12 189 VAL A CA 1
ATOM 1477 C C . VAL A 1 189 ? -18.466 -9.508 17.625 1.00 92.12 189 VAL A C 1
ATOM 1479 O O . VAL A 1 189 ? -18.065 -10.596 17.208 1.00 92.12 189 VAL A O 1
ATOM 1482 N N . GLN A 1 190 ? -19.260 -8.706 16.925 1.00 91.75 190 GLN A N 1
ATOM 1483 C CA . GLN A 1 190 ? -19.533 -8.882 15.506 1.00 91.75 190 GLN A CA 1
ATOM 1484 C C . GLN A 1 190 ? -18.701 -7.867 14.719 1.00 91.75 190 GLN A C 1
ATOM 1486 O O . GLN A 1 190 ? -18.553 -6.722 15.142 1.00 91.75 190 GLN A O 1
ATOM 1491 N N . ILE A 1 191 ? -18.138 -8.304 13.594 1.00 92.50 191 ILE A N 1
ATOM 1492 C CA . ILE A 1 191 ? -17.357 -7.465 12.687 1.00 92.50 191 ILE A CA 1
ATOM 1493 C C . ILE A 1 191 ? -17.945 -7.631 11.294 1.00 92.50 191 ILE A C 1
ATOM 1495 O O . ILE A 1 191 ? -18.067 -8.758 10.813 1.00 92.50 191 ILE A O 1
ATOM 1499 N N . ASP A 1 192 ? -18.237 -6.511 10.644 1.00 93.69 192 ASP A N 1
ATOM 1500 C CA . ASP A 1 192 ? -18.648 -6.481 9.247 1.00 93.69 192 ASP A CA 1
ATOM 1501 C C . ASP A 1 192 ? -17.434 -6.126 8.372 1.00 93.69 192 ASP A C 1
ATOM 1503 O O . ASP A 1 192 ? -16.687 -5.191 8.667 1.00 93.69 192 ASP A O 1
ATOM 1507 N N . LEU A 1 193 ? -17.210 -6.899 7.305 1.00 93.56 193 LEU A N 1
ATOM 1508 C CA . LEU A 1 193 ? -16.123 -6.686 6.345 1.00 93.56 193 LEU A CA 1
ATOM 1509 C C . LEU A 1 193 ? -16.720 -6.315 4.988 1.00 93.56 193 LEU A C 1
ATOM 1511 O O . LEU A 1 193 ? -17.516 -7.071 4.431 1.00 93.56 193 LEU A O 1
ATOM 1515 N N . THR A 1 194 ? -16.330 -5.156 4.459 1.00 91.75 194 THR A N 1
ATOM 1516 C CA . THR A 1 194 ? -16.920 -4.569 3.247 1.00 91.75 194 THR A CA 1
ATOM 1517 C C . THR A 1 194 ? -15.850 -3.960 2.341 1.00 91.75 194 THR A C 1
ATOM 1519 O O . THR A 1 194 ? -14.852 -3.436 2.841 1.00 91.75 194 THR A O 1
ATOM 1522 N N . LEU A 1 195 ? -16.061 -4.028 1.019 1.00 88.50 195 LEU A N 1
ATOM 1523 C CA . LEU A 1 195 ? -15.278 -3.323 -0.009 1.00 88.50 195 LEU A CA 1
ATOM 1524 C C . LEU A 1 195 ? -16.070 -2.156 -0.592 1.00 88.50 195 LEU A C 1
ATOM 1526 O O . LEU A 1 195 ? -17.302 -2.319 -0.737 1.00 88.50 195 LEU A O 1
#